Protein AF-A0A7S1WHF7-F1 (afdb_monomer_lite)

Secondary structure (DSSP, 8-state):
-HHHHHHHHHHHHHHHHHHHHHHHHHHHHHHHHHHHHHHHHHHHHHHHHHHHHHHHHHHHHHHHHHHHTTT----HHHHSS---HHHHTHHHHHHHHHHHHHSPSEEETTEEES-HHHHHHHHHHHHHHTS--BSSS-TTSPB-TTHHHHHTPPEEEPGGGHHHHHHHHHHHHHHHHTTTPPPPPP-EEEHHHHHTT--

Foldseek 3Di:
DVVVVVVVVVVVVLVVLLVVVVVVVVVLVVVLLVLLLVLLVVLVVVVLVVVLVVVVLVVLVVVVVVVVVVVDDDDPVSSVDDDPCVVPRPVVSVVQVVQQDPDPFDQDPNRTGHPSVVSSSVSSVCLLVVVDQDSDPDPPGDGPPPRSVVSQDAAEDEPVSVVSLVVVQVVVQVVCVVVVHDRDDHRHDYPVVVVVVVD

Sequence (199 aa):
MGSLLSKVEERQRVAALDSKLADVKQAKKTRDLDLSLRIASTRDRLCFVAGYYAFVAFMSCCRHLSMHRRGIHFNFDNFFLPLRVTVICLPPFVFGYQLDLALSPRTVFGLPIGGKANRISEEAERIRQGSVHHWFEKSWLPEVDDSTLAIHRPICLPPTFEAAYARERARTEEARAARGLPSEKPWAFFEEACTAKVE

Radius of gyration: 26.97 Å; chains: 1; bounding box: 65×34×84 Å

Structure (mmCIF, N/CA/C/O backbone):
data_AF-A0A7S1WHF7-F1
#
_entry.id   AF-A0A7S1WHF7-F1
#
loop_
_atom_site.group_PDB
_atom_site.id
_atom_site.type_symbol
_atom_site.label_atom_id
_atom_site.label_alt_id
_atom_site.label_comp_id
_atom_site.label_asym_id
_atom_site.label_entity_id
_atom_site.label_seq_id
_atom_site.pdbx_PDB_ins_code
_atom_site.Cartn_x
_atom_site.Cartn_y
_atom_site.Cartn_z
_atom_site.occupancy
_atom_site.B_iso_or_equiv
_atom_site.auth_seq_id
_atom_site.auth_comp_id
_atom_site.auth_asym_id
_atom_site.auth_atom_id
_atom_site.pdbx_PDB_model_num
ATOM 1 N N . MET A 1 1 ? -36.750 -8.510 43.955 1.00 53.16 1 MET A N 1
ATOM 2 C CA . MET A 1 1 ? -36.081 -9.304 42.896 1.00 53.16 1 MET A CA 1
ATOM 3 C C . MET A 1 1 ? -36.056 -8.614 41.522 1.00 53.16 1 MET A C 1
ATOM 5 O O . MET A 1 1 ? -35.064 -8.779 40.829 1.00 53.16 1 MET A O 1
ATOM 9 N N . GLY A 1 2 ? -37.038 -7.779 41.140 1.00 61.00 2 GLY A N 1
ATOM 10 C CA . GLY A 1 2 ? -37.045 -7.094 39.826 1.00 61.00 2 GLY A CA 1
ATOM 11 C C . GLY A 1 2 ? -35.890 -6.110 39.546 1.00 61.00 2 GLY A C 1
ATOM 12 O O . GLY A 1 2 ? -35.451 -6.004 38.411 1.00 61.00 2 GLY A O 1
ATOM 13 N N . SER A 1 3 ? -35.327 -5.458 40.574 1.00 70.50 3 SER A N 1
ATOM 14 C CA . SER A 1 3 ? -34.205 -4.501 40.427 1.00 70.50 3 SER A CA 1
ATOM 15 C C . SER A 1 3 ? -32.858 -5.148 40.051 1.00 70.50 3 SER A C 1
ATOM 17 O O . SER A 1 3 ? -31.984 -4.491 39.491 1.00 70.50 3 SER A O 1
ATOM 19 N N . LEU A 1 4 ? -32.665 -6.434 40.365 1.00 72.44 4 LEU A N 1
ATOM 20 C CA . LEU A 1 4 ? -31.445 -7.161 39.995 1.00 72.44 4 LEU A CA 1
ATOM 21 C C . LEU A 1 4 ? -31.523 -7.683 38.558 1.00 72.44 4 LEU A C 1
ATOM 23 O O . LEU A 1 4 ? -30.526 -7.625 37.848 1.00 72.44 4 LEU A O 1
ATOM 27 N N . LEU A 1 5 ? -32.705 -8.124 38.117 1.00 74.12 5 LEU A N 1
ATOM 28 C CA . LEU A 1 5 ? -32.930 -8.577 36.743 1.00 74.12 5 LEU A CA 1
ATOM 29 C C . LEU A 1 5 ? -32.796 -7.425 35.743 1.00 74.12 5 LEU A C 1
ATOM 31 O O . LEU A 1 5 ? -32.079 -7.575 34.759 1.00 74.12 5 LEU A O 1
ATOM 35 N N . SER A 1 6 ? -33.352 -6.246 36.046 1.00 77.25 6 SER A N 1
ATOM 36 C CA . SER A 1 6 ? -33.198 -5.070 35.179 1.00 77.25 6 SER A CA 1
ATOM 37 C C . SER A 1 6 ? -31.736 -4.632 35.032 1.00 77.25 6 SER A C 1
ATOM 39 O O . SER A 1 6 ? -31.293 -4.324 33.930 1.00 77.25 6 SER A O 1
ATOM 41 N N . LYS A 1 7 ? -30.944 -4.689 36.113 1.00 81.44 7 LYS A N 1
ATOM 42 C CA . LYS A 1 7 ? -29.498 -4.405 36.071 1.00 81.44 7 LYS A CA 1
ATOM 43 C C . LYS A 1 7 ? -28.713 -5.434 35.258 1.00 81.44 7 LYS A C 1
ATOM 45 O O . LYS A 1 7 ? -27.713 -5.082 34.635 1.00 81.44 7 LYS A O 1
ATOM 50 N N . VAL A 1 8 ? -29.116 -6.704 35.288 1.00 83.44 8 VAL A N 1
ATOM 51 C CA . VAL A 1 8 ? -28.471 -7.763 34.496 1.00 83.44 8 VAL A CA 1
ATOM 52 C C . VAL A 1 8 ? -28.816 -7.607 33.016 1.00 83.44 8 VAL A C 1
ATOM 54 O O . VAL A 1 8 ? -27.909 -7.648 32.188 1.00 83.44 8 VAL A O 1
ATOM 57 N N . GLU A 1 9 ? -30.079 -7.349 32.684 1.00 83.00 9 GLU A N 1
ATOM 58 C CA . GLU A 1 9 ? -30.519 -7.091 31.309 1.00 83.00 9 GLU A CA 1
ATOM 59 C C . GLU A 1 9 ? -29.849 -5.848 30.714 1.00 83.00 9 GLU A C 1
ATOM 61 O O . GLU A 1 9 ? -29.385 -5.872 29.575 1.00 83.00 9 GLU A O 1
ATOM 66 N N . GLU A 1 10 ? -29.730 -4.769 31.489 1.00 82.25 10 GLU A N 1
ATOM 67 C CA . GLU A 1 10 ? -29.053 -3.548 31.054 1.00 82.25 10 GLU A CA 1
ATOM 68 C C . GLU A 1 10 ? -27.559 -3.795 30.797 1.00 82.25 10 GLU A C 1
ATOM 70 O O . GLU A 1 10 ? -27.038 -3.407 29.751 1.00 82.25 10 GLU A O 1
ATOM 75 N N . ARG A 1 11 ? -26.878 -4.540 31.680 1.00 83.00 11 ARG A N 1
ATOM 76 C CA . ARG A 1 11 ? -25.482 -4.958 31.464 1.00 83.00 11 ARG A CA 1
ATOM 77 C C . ARG A 1 11 ? -25.317 -5.820 30.216 1.00 83.00 11 ARG A C 1
ATOM 79 O O . ARG A 1 11 ? -24.348 -5.634 29.485 1.00 83.00 11 ARG A O 1
ATOM 86 N N . GLN A 1 12 ? -26.246 -6.738 29.957 1.00 86.69 12 GLN A N 1
ATOM 87 C CA . GLN A 1 12 ? -26.224 -7.571 28.754 1.00 86.69 12 GLN A CA 1
ATOM 88 C C . GLN A 1 12 ? -26.434 -6.740 27.485 1.00 86.69 12 GLN A C 1
ATOM 90 O O . GLN A 1 12 ? -25.716 -6.936 26.505 1.00 86.69 12 GLN A O 1
ATOM 95 N N . ARG A 1 13 ? -27.356 -5.769 27.504 1.00 83.12 13 ARG A N 1
ATOM 96 C CA . ARG A 1 13 ? -27.570 -4.842 26.380 1.00 83.12 13 ARG A CA 1
ATOM 97 C C . ARG A 1 13 ? -26.336 -3.988 26.109 1.00 83.12 13 ARG A C 1
ATOM 99 O O . ARG A 1 13 ? -25.929 -3.868 24.956 1.00 83.12 13 ARG A O 1
ATOM 106 N N . VAL A 1 14 ? -25.713 -3.442 27.153 1.00 85.25 14 VAL A N 1
ATOM 107 C CA . VAL A 1 14 ? -24.474 -2.660 27.030 1.00 85.25 14 VAL A CA 1
ATOM 108 C C . VAL A 1 14 ? -23.340 -3.515 26.461 1.00 85.25 14 VAL A C 1
ATOM 110 O O . VAL A 1 14 ? -22.690 -3.096 25.508 1.00 85.25 14 VAL A O 1
ATOM 113 N N . ALA A 1 15 ? -23.148 -4.734 26.972 1.00 84.38 15 ALA A N 1
ATOM 114 C CA . ALA A 1 15 ? -22.125 -5.647 26.467 1.00 84.38 15 ALA A CA 1
ATOM 115 C C . ALA A 1 15 ? -22.362 -6.040 24.997 1.00 84.38 15 ALA A C 1
ATOM 117 O O . ALA A 1 15 ? -21.417 -6.101 24.212 1.00 84.38 15 ALA A O 1
ATOM 118 N N . ALA A 1 16 ? -23.619 -6.258 24.599 1.00 87.56 16 ALA A N 1
ATOM 119 C CA . ALA A 1 16 ? -23.971 -6.555 23.214 1.00 87.56 16 ALA A CA 1
ATOM 120 C C . ALA A 1 16 ? -23.694 -5.368 22.273 1.00 87.56 16 ALA A C 1
ATOM 122 O O . ALA A 1 16 ? -23.229 -5.573 21.151 1.00 87.56 16 ALA A O 1
ATOM 123 N N . LEU A 1 17 ? -23.950 -4.132 22.717 1.00 85.94 17 LEU A N 1
ATOM 124 C CA . LEU A 1 17 ? -23.631 -2.923 21.950 1.00 85.94 17 LEU A CA 1
ATOM 125 C C . LEU A 1 17 ? -22.121 -2.713 21.815 1.00 85.94 17 LEU A C 1
ATOM 127 O O . LEU A 1 17 ? -21.653 -2.430 20.714 1.00 85.94 17 LEU A O 1
ATOM 131 N N . ASP A 1 18 ? -21.361 -2.907 22.895 1.00 85.31 18 ASP A N 1
ATOM 132 C CA . ASP A 1 18 ? -19.899 -2.803 22.874 1.00 85.31 18 ASP A CA 1
ATOM 133 C C . ASP A 1 18 ? -19.281 -3.872 21.942 1.00 85.31 18 ASP A C 1
ATOM 135 O O . ASP A 1 18 ? -18.377 -3.563 21.166 1.00 85.31 18 ASP A O 1
ATOM 139 N N . SER A 1 19 ? -19.815 -5.103 21.942 1.00 87.88 19 SER A N 1
ATOM 140 C CA . SER A 1 19 ? -19.398 -6.169 21.014 1.00 87.88 19 SER A CA 1
ATOM 141 C C . SER A 1 19 ? -19.670 -5.796 19.556 1.00 87.88 19 SER A C 1
ATOM 143 O O . SER A 1 19 ? -18.774 -5.876 18.722 1.00 87.88 19 SER A O 1
ATOM 145 N N . LYS A 1 20 ? -20.886 -5.330 19.242 1.00 88.19 20 LYS A N 1
ATOM 146 C CA . LYS A 1 20 ? -21.235 -4.908 17.877 1.00 88.19 20 LYS A CA 1
ATOM 147 C C . LYS A 1 20 ? -20.388 -3.728 17.406 1.00 88.19 20 LYS A C 1
ATOM 149 O O . LYS A 1 20 ? -20.006 -3.672 16.241 1.00 88.19 20 LYS A O 1
ATOM 154 N N . LEU A 1 21 ? -20.081 -2.783 18.295 1.00 87.31 21 LEU A N 1
ATOM 155 C CA . LEU A 1 21 ? -19.204 -1.662 17.969 1.00 87.31 21 LEU A CA 1
ATOM 156 C C . LEU A 1 21 ? -17.784 -2.146 17.639 1.00 87.31 21 LEU A C 1
ATOM 158 O O . LEU A 1 21 ? -17.182 -1.656 16.681 1.00 87.31 21 LEU A O 1
ATOM 162 N N . ALA A 1 22 ? -17.265 -3.119 18.394 1.00 87.06 22 ALA A N 1
ATOM 163 C CA . ALA A 1 22 ? -15.969 -3.732 18.119 1.00 87.06 22 ALA A CA 1
ATOM 164 C C . ALA A 1 22 ? -15.950 -4.423 16.745 1.00 87.06 22 ALA A C 1
ATOM 166 O O . ALA A 1 22 ? -15.007 -4.209 15.979 1.00 87.06 22 ALA A O 1
ATOM 167 N N . ASP A 1 23 ? -17.016 -5.149 16.390 1.00 90.25 23 ASP A N 1
ATOM 168 C CA . ASP A 1 23 ? -17.160 -5.786 15.074 1.00 90.25 23 ASP A CA 1
ATOM 169 C C . ASP A 1 23 ? -17.150 -4.750 13.940 1.00 90.25 23 ASP A C 1
ATOM 171 O O . ASP A 1 23 ? -16.435 -4.910 12.949 1.00 90.25 23 ASP A O 1
ATOM 175 N N . VAL A 1 24 ? -17.880 -3.638 14.098 1.00 88.06 24 VAL A N 1
ATOM 176 C CA . VAL A 1 24 ? -17.907 -2.549 13.105 1.00 88.06 24 VAL A CA 1
ATOM 177 C C . VAL A 1 24 ? -16.537 -1.880 12.977 1.00 88.06 24 VAL A C 1
ATOM 179 O O . VAL A 1 24 ? -16.073 -1.627 11.861 1.00 88.06 24 VAL A O 1
ATOM 182 N N . LYS A 1 25 ? -15.847 -1.629 14.096 1.00 87.12 25 LYS A N 1
ATOM 183 C CA . LYS A 1 25 ? -14.486 -1.070 14.096 1.00 87.12 25 LYS A CA 1
ATOM 184 C C . LYS A 1 25 ? -13.502 -2.012 13.399 1.00 87.12 25 LYS A C 1
ATOM 186 O O . LYS A 1 25 ? -12.664 -1.563 12.613 1.00 87.12 25 LYS A O 1
ATOM 191 N N . GLN A 1 26 ? -13.611 -3.316 13.644 1.00 88.62 26 GLN A N 1
ATOM 192 C CA . GLN A 1 26 ? -12.777 -4.326 12.999 1.00 88.62 26 GLN A CA 1
ATOM 193 C C . GLN A 1 26 ? -13.058 -4.418 11.496 1.00 88.62 26 GLN A C 1
ATOM 195 O O . GLN A 1 26 ? -12.110 -4.399 10.711 1.00 88.62 26 GLN A O 1
ATOM 200 N N . ALA A 1 27 ? -14.329 -4.436 11.089 1.00 88.19 27 ALA A N 1
ATOM 201 C CA . ALA A 1 27 ? -14.736 -4.443 9.685 1.00 88.19 27 ALA A CA 1
ATOM 202 C C . ALA A 1 27 ? -14.261 -3.188 8.933 1.00 88.19 27 ALA A C 1
ATOM 204 O O . ALA A 1 27 ? -13.818 -3.268 7.786 1.00 88.19 27 ALA A O 1
ATOM 205 N N . LYS A 1 28 ? -14.282 -2.020 9.588 1.00 86.00 28 LYS A N 1
ATOM 206 C CA . LYS A 1 28 ? -13.679 -0.801 9.039 1.00 86.00 28 LYS A CA 1
ATOM 207 C C . LYS A 1 28 ? -12.179 -0.981 8.822 1.00 86.00 28 LYS A C 1
ATOM 209 O O . LYS A 1 28 ? -11.676 -0.723 7.733 1.00 86.00 28 LYS A O 1
ATOM 214 N N . LYS A 1 29 ? -11.465 -1.447 9.848 1.00 86.44 29 LYS A N 1
ATOM 215 C CA . LYS A 1 29 ? -10.008 -1.608 9.806 1.00 86.44 29 LYS A CA 1
ATOM 216 C C . LYS A 1 29 ? -9.563 -2.577 8.707 1.00 86.44 29 LYS A C 1
ATOM 218 O O . LYS A 1 29 ? -8.539 -2.328 8.073 1.00 86.44 29 LYS A O 1
ATOM 223 N N . THR A 1 30 ? -10.304 -3.662 8.479 1.00 88.50 30 THR A N 1
ATOM 224 C CA . THR A 1 30 ? -10.013 -4.615 7.398 1.00 88.50 30 THR A CA 1
ATOM 225 C C . THR A 1 30 ? -10.293 -4.015 6.025 1.00 88.50 30 THR A C 1
ATOM 227 O O . THR A 1 30 ? -9.445 -4.130 5.144 1.00 88.50 30 THR A O 1
ATOM 230 N N . ARG A 1 31 ? -11.422 -3.317 5.851 1.00 85.81 31 ARG A N 1
ATOM 231 C CA . ARG A 1 31 ? -11.753 -2.609 4.606 1.00 85.81 31 ARG A CA 1
ATOM 232 C C . ARG A 1 31 ? -10.696 -1.565 4.246 1.00 85.81 31 ARG A C 1
ATOM 234 O O . ARG A 1 31 ? -10.230 -1.532 3.112 1.00 85.81 31 ARG A O 1
ATOM 241 N N . ASP A 1 32 ? -10.313 -0.728 5.205 1.00 84.25 32 ASP A N 1
ATOM 242 C CA . ASP A 1 32 ? -9.353 0.355 4.982 1.00 84.25 32 ASP A CA 1
ATOM 243 C C . ASP A 1 32 ? -7.956 -0.204 4.639 1.00 84.25 32 ASP A C 1
ATOM 245 O O . ASP A 1 32 ? -7.240 0.378 3.825 1.00 84.25 32 ASP A O 1
ATOM 249 N N . LEU A 1 33 ? -7.590 -1.366 5.200 1.00 85.81 33 LEU A N 1
ATOM 250 C CA . LEU A 1 33 ? -6.353 -2.084 4.872 1.00 85.81 33 LEU A CA 1
ATOM 251 C C . LEU A 1 33 ? -6.389 -2.735 3.480 1.00 85.81 33 LEU A C 1
ATOM 253 O O . LEU A 1 33 ? -5.400 -2.674 2.756 1.00 85.81 33 LEU A O 1
ATOM 257 N N . ASP A 1 34 ? -7.509 -3.339 3.078 1.00 86.81 34 ASP A N 1
ATOM 258 C CA . ASP A 1 34 ? -7.654 -3.887 1.721 1.00 86.81 34 ASP A CA 1
ATOM 259 C C . ASP A 1 34 ? -7.570 -2.770 0.669 1.00 86.81 34 ASP A C 1
ATOM 261 O O . ASP A 1 34 ? -6.845 -2.880 -0.321 1.00 86.81 34 ASP A O 1
ATOM 265 N N . LEU A 1 35 ? -8.238 -1.639 0.916 1.00 83.06 35 LEU A N 1
ATOM 266 C CA . LEU A 1 35 ? -8.148 -0.469 0.046 1.00 83.06 35 LEU A CA 1
ATOM 267 C C . LEU A 1 35 ? -6.716 0.073 -0.040 1.00 83.06 35 LEU A C 1
ATOM 269 O O . LEU A 1 35 ? -6.239 0.339 -1.145 1.00 83.06 35 LEU A O 1
ATOM 273 N N . SER A 1 36 ? -6.003 0.198 1.084 1.00 83.69 36 SER A N 1
ATOM 274 C CA . SER A 1 36 ? -4.626 0.697 1.059 1.00 83.69 36 SER A CA 1
ATOM 275 C C . SER A 1 36 ? -3.672 -0.251 0.324 1.00 83.69 36 SER A C 1
ATOM 277 O O . SER A 1 36 ? -2.834 0.214 -0.450 1.00 83.69 36 SER A O 1
ATOM 279 N N . LEU A 1 37 ? -3.846 -1.571 0.460 1.00 87.19 37 LEU A N 1
ATOM 280 C CA . LEU A 1 37 ? -3.097 -2.574 -0.308 1.00 87.19 37 LEU A CA 1
ATOM 281 C C . LEU A 1 37 ? -3.381 -2.494 -1.813 1.00 87.19 37 LEU A C 1
ATOM 283 O O . LEU A 1 37 ? -2.460 -2.593 -2.632 1.00 87.19 37 LEU A O 1
ATOM 287 N N . ARG A 1 38 ? -4.640 -2.287 -2.209 1.00 84.62 38 ARG A N 1
ATOM 288 C CA . ARG A 1 38 ? -5.004 -2.103 -3.623 1.00 84.62 38 ARG A CA 1
ATOM 289 C C . ARG A 1 38 ? -4.349 -0.857 -4.212 1.00 84.62 38 ARG A C 1
ATOM 291 O O . ARG A 1 38 ? -3.807 -0.928 -5.314 1.00 84.62 38 ARG A O 1
ATOM 298 N N . ILE A 1 39 ? -4.330 0.257 -3.481 1.00 82.62 39 ILE A N 1
ATOM 299 C CA . ILE A 1 39 ? -3.651 1.480 -3.934 1.00 82.62 39 ILE A CA 1
ATOM 300 C C . ILE A 1 39 ? -2.138 1.252 -4.025 1.00 82.62 39 ILE A C 1
ATOM 302 O O . ILE A 1 39 ? -1.550 1.525 -5.071 1.00 82.62 39 ILE A O 1
ATOM 306 N N . ALA A 1 40 ? -1.514 0.698 -2.981 1.00 83.88 40 ALA A N 1
ATOM 307 C CA . ALA A 1 40 ? -0.075 0.436 -2.949 1.00 83.88 40 ALA A CA 1
ATOM 308 C C . ALA A 1 40 ? 0.373 -0.489 -4.095 1.00 83.88 40 ALA A C 1
ATOM 310 O O . ALA A 1 40 ? 1.326 -0.190 -4.814 1.00 83.88 40 ALA A O 1
ATOM 311 N N . SER A 1 41 ? -0.356 -1.582 -4.328 1.00 84.75 41 SER A N 1
ATOM 312 C CA . SER A 1 41 ? -0.072 -2.499 -5.439 1.00 84.75 41 SER A CA 1
ATOM 313 C C . SER A 1 41 ? -0.290 -1.854 -6.811 1.00 84.75 41 SER A C 1
ATOM 315 O O . SER A 1 41 ? 0.454 -2.137 -7.749 1.00 84.75 41 SER A O 1
ATOM 317 N N . THR A 1 42 ? -1.268 -0.954 -6.943 1.00 84.06 42 THR A N 1
ATOM 318 C CA . THR A 1 42 ? -1.496 -0.208 -8.189 1.00 84.06 42 THR A CA 1
ATOM 319 C C . THR A 1 42 ? -0.357 0.773 -8.462 1.00 84.06 42 THR A C 1
ATOM 321 O O . THR A 1 42 ? 0.121 0.836 -9.593 1.00 84.06 42 THR A O 1
ATOM 324 N N . ARG A 1 43 ? 0.140 1.482 -7.439 1.00 80.81 43 ARG A N 1
ATOM 325 C CA . ARG A 1 43 ? 1.318 2.363 -7.551 1.00 80.81 43 ARG A CA 1
ATOM 326 C C . ARG A 1 43 ? 2.554 1.602 -8.006 1.00 80.81 43 ARG A C 1
ATOM 328 O O . ARG A 1 43 ? 3.213 2.021 -8.953 1.00 80.81 43 ARG A O 1
ATOM 335 N N . ASP A 1 44 ? 2.830 0.461 -7.381 1.00 84.00 44 ASP A N 1
ATOM 336 C CA . ASP A 1 44 ? 3.957 -0.394 -7.758 1.00 84.00 44 ASP A CA 1
ATOM 337 C C . ASP A 1 44 ? 3.854 -0.857 -9.224 1.00 84.00 44 ASP A C 1
ATOM 339 O O . ASP A 1 44 ? 4.822 -0.754 -9.980 1.00 84.00 44 ASP A O 1
ATOM 343 N N . ARG A 1 45 ? 2.660 -1.272 -9.671 1.00 82.75 45 ARG A N 1
ATOM 344 C CA . ARG A 1 45 ? 2.417 -1.641 -11.076 1.00 82.75 45 ARG A CA 1
ATOM 345 C C . ARG A 1 45 ? 2.624 -0.469 -12.031 1.00 82.75 45 ARG A C 1
ATOM 347 O O . ARG A 1 45 ? 3.243 -0.659 -13.075 1.00 82.75 45 ARG A O 1
ATOM 354 N N . LEU A 1 46 ? 2.137 0.725 -11.690 1.00 83.75 46 LEU A N 1
ATOM 355 C CA . LEU A 1 46 ? 2.339 1.927 -12.503 1.00 83.75 46 LEU A CA 1
ATOM 356 C C . LEU A 1 46 ? 3.826 2.276 -12.621 1.00 83.75 46 LEU A C 1
ATOM 358 O O . LEU A 1 46 ? 4.298 2.500 -13.733 1.00 83.75 46 LEU A O 1
ATOM 362 N N . CYS A 1 47 ? 4.578 2.240 -11.516 1.00 82.06 47 CYS A N 1
ATOM 363 C CA . CYS A 1 47 ? 6.033 2.412 -11.525 1.00 82.06 47 CYS A CA 1
ATOM 364 C C . CYS A 1 47 ? 6.726 1.377 -12.413 1.00 82.06 47 CYS A C 1
ATOM 366 O O . CYS A 1 47 ? 7.608 1.724 -13.196 1.00 82.06 47 CYS A O 1
ATOM 368 N N . PHE A 1 48 ? 6.320 0.111 -12.318 1.00 83.44 48 PHE A N 1
ATOM 369 C CA . PHE A 1 48 ? 6.899 -0.964 -13.115 1.00 83.44 48 PHE A 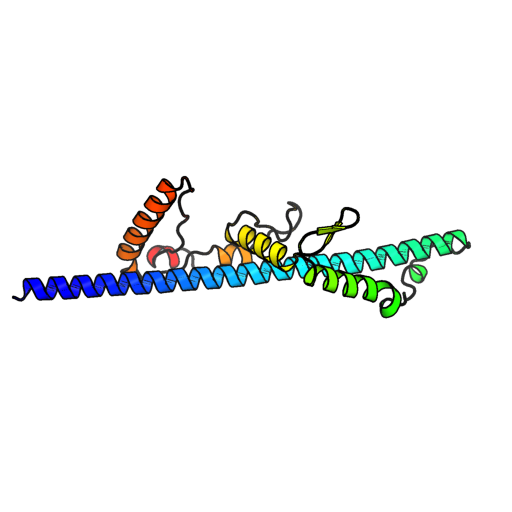CA 1
ATOM 370 C C . PHE A 1 48 ? 6.647 -0.768 -14.617 1.00 83.44 48 PHE A C 1
ATOM 372 O O . PHE A 1 48 ? 7.573 -0.869 -15.422 1.00 83.44 48 PHE A O 1
ATOM 379 N N . VAL A 1 49 ? 5.413 -0.425 -14.997 1.00 84.94 49 VAL A N 1
ATOM 380 C CA . VAL A 1 49 ? 5.037 -0.142 -16.391 1.00 84.94 49 VAL A CA 1
ATOM 381 C C . VAL A 1 49 ? 5.746 1.110 -16.913 1.00 84.94 49 VAL A C 1
ATOM 383 O O . VAL A 1 49 ? 6.271 1.097 -18.025 1.00 84.94 49 VAL A O 1
ATOM 386 N N . ALA A 1 50 ? 5.821 2.175 -16.113 1.00 84.62 50 ALA A N 1
ATOM 387 C CA . ALA A 1 50 ? 6.563 3.382 -16.467 1.00 84.62 50 ALA A CA 1
ATOM 388 C C . ALA A 1 50 ? 8.056 3.083 -16.670 1.00 84.62 50 ALA A C 1
ATOM 390 O O . ALA A 1 50 ? 8.638 3.509 -17.667 1.00 84.62 50 ALA A O 1
ATOM 391 N N . GLY A 1 51 ? 8.658 2.286 -15.780 1.00 84.31 51 GLY A N 1
ATOM 392 C CA . GLY A 1 51 ? 10.036 1.816 -15.909 1.00 84.31 51 GLY A CA 1
ATOM 393 C C . GLY A 1 51 ? 10.263 1.019 -17.195 1.00 84.31 51 GLY A C 1
ATOM 394 O O . GLY A 1 51 ? 11.262 1.232 -17.881 1.00 84.31 51 GLY A O 1
ATOM 395 N N . TYR A 1 52 ? 9.312 0.162 -17.572 1.00 84.56 52 TYR A N 1
ATOM 396 C CA . TYR A 1 52 ? 9.361 -0.588 -18.827 1.00 84.56 52 TYR A CA 1
ATOM 397 C C . TYR A 1 52 ? 9.370 0.328 -20.052 1.00 84.56 52 TYR A C 1
ATOM 399 O O . TYR A 1 52 ? 10.248 0.204 -20.907 1.00 84.56 52 TYR A O 1
ATOM 407 N N . TYR A 1 53 ? 8.448 1.289 -20.133 1.00 84.31 53 TYR A N 1
ATOM 408 C CA . TYR A 1 53 ? 8.417 2.228 -21.256 1.00 84.31 53 TYR A CA 1
ATOM 409 C C . TYR A 1 53 ? 9.642 3.149 -21.289 1.00 84.31 53 TYR A C 1
ATOM 411 O O . TYR A 1 53 ? 10.168 3.417 -22.371 1.00 84.31 53 TYR A O 1
ATOM 419 N N . ALA A 1 54 ? 10.151 3.570 -20.128 1.00 85.56 54 ALA A N 1
ATOM 420 C CA . ALA A 1 54 ? 11.402 4.317 -20.036 1.00 85.56 54 ALA A CA 1
ATOM 421 C C . ALA A 1 54 ? 12.592 3.499 -20.566 1.00 85.56 54 ALA A C 1
ATOM 423 O O . ALA A 1 54 ? 13.428 4.027 -21.298 1.00 85.56 54 ALA A O 1
ATOM 424 N N . PHE A 1 55 ? 12.643 2.197 -20.270 1.00 85.31 55 PHE A N 1
ATOM 425 C CA . PHE A 1 55 ? 13.671 1.304 -20.803 1.00 85.31 55 PHE A CA 1
ATOM 426 C C . PHE A 1 55 ? 13.551 1.101 -22.317 1.00 85.31 55 PHE A C 1
ATOM 428 O O . PHE A 1 55 ? 14.556 1.143 -23.025 1.00 85.31 55 PHE A O 1
ATOM 435 N N . VAL A 1 56 ? 12.334 0.932 -22.842 1.00 84.06 56 VAL A N 1
ATOM 436 C CA . VAL A 1 56 ? 12.102 0.860 -24.294 1.00 84.06 56 VAL A CA 1
ATOM 437 C C . VAL A 1 56 ? 12.591 2.141 -24.977 1.00 84.06 56 VAL A C 1
ATOM 439 O O . VAL A 1 56 ? 13.325 2.064 -25.962 1.00 84.06 56 VAL A O 1
ATOM 442 N N . ALA A 1 57 ? 12.256 3.313 -24.427 1.00 83.44 57 ALA A N 1
ATOM 443 C CA . ALA A 1 57 ? 12.730 4.599 -24.935 1.00 83.44 57 ALA A CA 1
ATOM 444 C C . ALA A 1 57 ? 14.264 4.708 -24.883 1.00 83.44 57 ALA A C 1
ATOM 446 O O . ALA A 1 57 ? 14.890 5.126 -25.858 1.00 83.44 57 ALA A O 1
ATOM 447 N N . PHE A 1 58 ? 14.885 4.261 -23.788 1.00 85.94 58 PHE A N 1
ATOM 448 C CA . PHE A 1 58 ? 16.339 4.208 -23.649 1.00 85.94 58 PHE A CA 1
ATOM 449 C C . PHE A 1 58 ? 16.991 3.328 -24.726 1.00 85.94 58 PHE A C 1
ATOM 451 O O . PHE A 1 58 ? 17.928 3.764 -25.394 1.00 85.94 58 PHE A O 1
ATOM 458 N N . MET A 1 59 ? 16.461 2.126 -24.968 1.00 84.56 59 MET A N 1
ATOM 459 C CA . MET A 1 59 ? 16.967 1.228 -26.011 1.00 84.56 59 MET A CA 1
ATOM 460 C C . MET A 1 59 ? 16.804 1.819 -27.417 1.00 84.56 59 MET A C 1
ATOM 462 O O . MET A 1 59 ? 17.713 1.690 -28.244 1.00 84.56 59 MET A O 1
ATOM 466 N N . SER A 1 60 ? 15.695 2.518 -27.684 1.00 83.12 60 SER A N 1
ATOM 467 C CA . SER A 1 60 ? 15.507 3.285 -28.923 1.00 83.12 60 SER A CA 1
ATOM 468 C C . SER A 1 60 ? 16.580 4.364 -29.087 1.00 83.12 60 SER A C 1
ATOM 470 O O . SER A 1 60 ? 17.179 4.462 -30.162 1.00 83.12 60 SER A O 1
ATOM 472 N N . CYS A 1 61 ? 16.894 5.114 -28.025 1.00 83.44 61 CYS A N 1
ATOM 473 C CA . CYS A 1 61 ? 17.964 6.114 -28.022 1.00 83.44 61 CYS A CA 1
ATOM 474 C C . CYS A 1 61 ? 19.349 5.491 -28.257 1.00 83.44 61 CYS A C 1
ATOM 476 O O . CYS A 1 61 ? 20.095 5.970 -29.110 1.00 83.44 61 CYS A O 1
ATOM 478 N N . CYS A 1 62 ? 19.698 4.395 -27.572 1.00 84.38 62 CYS A N 1
ATOM 479 C CA . CYS A 1 62 ? 20.974 3.696 -27.768 1.00 84.38 62 CYS A CA 1
ATOM 480 C C . CYS A 1 62 ? 21.146 3.196 -29.205 1.00 84.38 62 CYS A C 1
ATOM 482 O O . CYS A 1 62 ? 22.210 3.354 -29.811 1.00 84.38 62 CYS A O 1
ATOM 484 N N . ARG A 1 63 ? 20.085 2.615 -29.775 1.00 79.88 63 ARG A N 1
ATOM 485 C CA . ARG A 1 63 ? 20.073 2.191 -31.174 1.00 79.88 63 ARG A CA 1
ATOM 486 C C . ARG A 1 63 ? 20.270 3.386 -32.099 1.00 79.88 63 ARG A C 1
ATOM 488 O O . ARG A 1 63 ? 21.069 3.300 -33.029 1.00 79.88 63 ARG A O 1
ATOM 495 N N . HIS A 1 64 ? 19.582 4.492 -31.836 1.00 78.00 64 HIS A N 1
ATOM 496 C CA . HIS A 1 64 ? 19.719 5.689 -32.649 1.00 78.00 64 HIS A CA 1
ATOM 497 C C . HIS A 1 64 ? 21.147 6.257 -32.607 1.00 78.00 64 HIS A C 1
ATOM 499 O O . HIS A 1 64 ? 21.729 6.508 -33.658 1.00 78.00 64 HIS A O 1
ATOM 505 N N . LEU A 1 65 ? 21.765 6.343 -31.427 1.00 81.88 65 LEU A N 1
ATOM 506 C CA . LEU A 1 65 ? 23.171 6.734 -31.281 1.00 81.88 65 LEU A CA 1
ATOM 507 C C . LEU A 1 65 ? 24.113 5.821 -32.086 1.00 81.88 65 LEU A C 1
ATOM 509 O O . LEU A 1 65 ? 25.071 6.294 -32.698 1.00 81.88 65 LEU A O 1
ATOM 513 N N . SER A 1 66 ? 23.833 4.515 -32.129 1.00 82.81 66 SER A N 1
ATOM 514 C CA . SER A 1 66 ? 24.587 3.559 -32.949 1.00 82.81 66 SER A CA 1
ATOM 515 C C . SER A 1 66 ? 24.403 3.799 -34.455 1.00 82.81 66 SER A C 1
ATOM 517 O O . SER A 1 66 ? 25.377 3.751 -35.203 1.00 82.81 66 SER A O 1
ATOM 519 N N . MET A 1 67 ? 23.179 4.101 -34.904 1.00 80.50 67 MET A N 1
ATOM 520 C CA . MET A 1 67 ? 22.880 4.422 -36.307 1.00 80.50 67 MET A CA 1
ATOM 521 C C . MET A 1 67 ? 23.493 5.757 -36.744 1.00 80.50 67 MET A C 1
ATOM 523 O O . MET A 1 67 ? 24.059 5.838 -37.832 1.00 80.50 67 MET A O 1
ATOM 527 N N . HIS A 1 68 ? 23.462 6.771 -35.877 1.00 79.56 68 HIS A N 1
ATOM 528 C CA . HIS A 1 68 ? 24.103 8.060 -36.122 1.00 79.56 68 HIS A CA 1
ATOM 529 C C . HIS A 1 68 ? 25.617 7.902 -36.309 1.00 79.56 68 HIS A C 1
ATOM 531 O O . HIS A 1 68 ? 26.195 8.455 -37.241 1.00 79.56 68 HIS A O 1
ATOM 537 N N . ARG A 1 69 ? 26.271 7.063 -35.489 1.00 81.81 69 ARG A N 1
ATOM 538 C CA . ARG A 1 69 ? 27.692 6.703 -35.675 1.00 81.81 69 ARG A CA 1
ATOM 539 C C . ARG A 1 69 ? 27.979 6.007 -37.012 1.00 81.81 69 ARG A C 1
ATOM 541 O O . ARG A 1 69 ? 29.125 5.991 -37.441 1.00 81.81 69 ARG A O 1
ATOM 548 N N . ARG A 1 70 ? 26.963 5.431 -37.659 1.00 81.88 70 ARG A N 1
ATOM 549 C CA . ARG A 1 70 ? 27.045 4.771 -38.972 1.00 81.88 70 ARG A CA 1
ATOM 550 C C . ARG A 1 70 ? 26.591 5.676 -40.127 1.00 81.88 70 ARG A C 1
ATOM 552 O O . ARG A 1 70 ? 26.433 5.185 -41.238 1.00 81.88 70 ARG A O 1
ATOM 559 N N . GLY A 1 71 ? 26.382 6.971 -39.875 1.00 80.19 71 GLY A N 1
ATOM 560 C CA . GLY A 1 71 ? 26.028 7.959 -40.898 1.00 80.19 71 GLY A CA 1
ATOM 561 C C . GLY A 1 71 ? 24.536 8.042 -41.238 1.00 80.19 71 GLY A C 1
ATOM 562 O O . GLY A 1 71 ? 24.178 8.683 -42.220 1.00 80.19 71 GLY A O 1
ATOM 563 N N . ILE A 1 72 ? 23.652 7.414 -40.454 1.00 76.00 72 ILE A N 1
ATOM 564 C CA . ILE A 1 72 ? 22.199 7.500 -40.657 1.00 76.00 72 ILE A CA 1
ATOM 565 C C . ILE A 1 72 ? 21.647 8.659 -39.819 1.00 76.00 72 ILE A C 1
ATOM 567 O O . ILE A 1 72 ? 21.754 8.651 -38.591 1.00 76.00 72 ILE A O 1
ATOM 571 N N . HIS A 1 73 ? 21.030 9.641 -40.476 1.00 74.69 73 HIS A N 1
ATOM 572 C CA . HIS A 1 73 ? 20.437 10.802 -39.810 1.00 74.69 73 HIS A CA 1
ATOM 573 C C . HIS A 1 73 ? 19.201 10.444 -38.965 1.00 74.69 73 HIS A C 1
ATOM 575 O O . HIS A 1 73 ? 18.469 9.486 -39.242 1.00 74.69 73 HIS A O 1
ATOM 581 N N . PHE A 1 74 ? 18.976 11.229 -37.906 1.00 68.38 74 PHE A N 1
ATOM 582 C CA . PHE A 1 74 ? 17.795 11.114 -37.054 1.00 68.38 74 PHE A CA 1
ATOM 583 C C . PHE A 1 74 ? 16.547 11.544 -37.820 1.00 68.38 74 PHE A C 1
ATOM 585 O O . PHE A 1 74 ? 16.351 12.728 -38.066 1.00 68.38 74 PHE A O 1
ATOM 592 N N . ASN A 1 75 ? 15.694 10.575 -38.136 1.00 72.31 75 ASN A N 1
ATOM 593 C CA . ASN A 1 75 ? 14.325 10.818 -38.574 1.00 72.31 75 ASN A CA 1
ATOM 594 C C . ASN A 1 75 ? 13.372 10.217 -37.541 1.00 72.31 75 ASN A C 1
ATOM 596 O O . ASN A 1 75 ? 13.665 9.161 -36.972 1.00 72.31 75 ASN A O 1
ATOM 600 N N . PHE A 1 76 ? 12.219 10.856 -37.334 1.00 67.44 76 PHE A N 1
ATOM 601 C CA . PHE A 1 76 ? 11.155 10.328 -36.470 1.00 67.44 76 PHE A CA 1
ATOM 602 C C . PHE A 1 76 ? 10.735 8.909 -36.897 1.00 67.44 76 PHE A C 1
ATOM 604 O O . PHE A 1 76 ? 10.558 8.037 -36.047 1.00 67.44 76 PHE A O 1
ATOM 611 N N . ASP A 1 77 ? 10.732 8.642 -38.205 1.00 65.50 77 ASP A N 1
ATOM 612 C CA . ASP A 1 77 ? 10.463 7.319 -38.785 1.00 65.50 77 ASP A CA 1
ATOM 613 C C . ASP A 1 77 ? 11.486 6.253 -38.350 1.00 65.50 77 ASP A C 1
ATOM 615 O O . ASP A 1 77 ? 11.145 5.090 -38.135 1.00 65.50 77 ASP A O 1
ATOM 619 N N . ASN A 1 78 ? 12.745 6.654 -38.134 1.00 63.59 78 ASN A N 1
ATOM 620 C CA . ASN A 1 78 ? 13.819 5.767 -37.678 1.00 63.59 78 ASN A CA 1
ATOM 621 C C . ASN A 1 78 ? 13.829 5.578 -36.153 1.00 63.59 78 ASN A C 1
ATOM 623 O O . ASN A 1 78 ? 14.343 4.572 -35.652 1.00 63.59 78 ASN A O 1
ATOM 627 N N . PHE A 1 79 ? 13.265 6.523 -35.396 1.00 63.78 79 PHE A N 1
ATOM 628 C CA . PHE A 1 79 ? 13.169 6.418 -33.941 1.00 63.78 79 PHE A CA 1
ATOM 629 C C . PHE A 1 79 ? 12.202 5.300 -33.529 1.00 63.78 79 PHE A C 1
ATOM 631 O O . PHE A 1 79 ? 12.528 4.494 -32.653 1.00 63.78 79 PHE A O 1
ATOM 638 N N . PHE A 1 80 ? 11.077 5.177 -34.242 1.00 63.03 80 PHE A N 1
ATOM 639 C CA . PHE A 1 80 ? 10.033 4.178 -33.992 1.00 63.03 80 PHE A CA 1
ATOM 640 C C . PHE A 1 80 ? 10.181 2.875 -34.783 1.00 63.03 80 PHE A C 1
ATOM 642 O O . PHE A 1 80 ? 9.298 2.020 -34.701 1.00 63.03 80 PHE A O 1
ATOM 649 N N . LEU A 1 81 ? 11.298 2.668 -35.497 1.00 64.44 81 LEU A N 1
ATOM 650 C CA . LEU A 1 81 ? 11.589 1.384 -36.144 1.00 64.44 81 LEU A CA 1
ATOM 651 C C . LEU A 1 81 ? 11.337 0.243 -35.146 1.00 64.44 81 LEU A C 1
ATOM 653 O O . LEU A 1 81 ? 11.870 0.313 -34.030 1.00 64.44 81 LEU A O 1
ATOM 657 N N . PRO A 1 82 ? 10.572 -0.801 -35.506 1.00 64.62 82 PRO A N 1
ATOM 658 C CA . PRO A 1 82 ? 10.112 -1.800 -34.556 1.00 64.62 82 PRO A CA 1
ATOM 659 C C . PRO A 1 82 ? 11.310 -2.449 -33.863 1.00 64.62 82 PRO A C 1
ATOM 661 O O . PRO A 1 82 ? 12.121 -3.149 -34.472 1.00 64.62 82 PRO A O 1
ATOM 664 N N . LEU A 1 83 ? 11.462 -2.173 -32.568 1.00 68.06 83 LEU A N 1
ATOM 665 C CA . LEU A 1 83 ? 12.353 -2.948 -31.719 1.00 68.06 83 LEU A CA 1
ATOM 666 C C . LEU A 1 83 ? 11.761 -4.355 -31.611 1.00 68.06 83 LEU A C 1
ATOM 668 O O . LEU A 1 83 ? 10.544 -4.523 -31.537 1.00 68.06 83 LEU A O 1
ATOM 672 N N . ARG A 1 84 ? 12.607 -5.388 -31.545 1.00 69.69 84 ARG A N 1
ATOM 673 C CA . ARG A 1 84 ? 12.160 -6.720 -31.107 1.00 69.69 84 ARG A CA 1
ATOM 674 C C . ARG A 1 84 ? 11.919 -6.683 -29.597 1.00 69.69 84 ARG A C 1
ATOM 676 O O . ARG A 1 84 ? 12.682 -7.250 -28.818 1.00 69.69 84 ARG A O 1
ATOM 683 N N . VAL A 1 85 ? 10.881 -5.953 -29.196 1.00 69.56 85 VAL A N 1
ATOM 684 C CA . VAL A 1 85 ? 10.53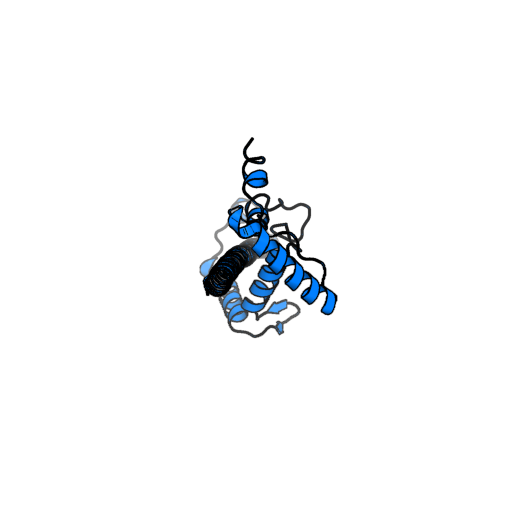4 -5.633 -27.807 1.00 69.56 85 VAL A CA 1
ATOM 685 C C . VAL A 1 85 ? 10.389 -6.909 -26.975 1.00 69.56 85 VAL A C 1
ATOM 687 O O . VAL A 1 85 ? 10.928 -6.995 -25.874 1.00 69.56 85 VAL A O 1
ATOM 690 N N . THR A 1 86 ? 9.762 -7.940 -27.541 1.00 67.44 86 THR A N 1
ATOM 691 C CA . THR A 1 86 ? 9.561 -9.252 -26.909 1.00 67.44 86 THR A CA 1
ATOM 692 C C . THR A 1 86 ? 10.854 -9.985 -26.559 1.00 67.44 86 THR A C 1
ATOM 694 O O . THR A 1 86 ? 10.873 -10.731 -25.589 1.00 67.44 86 THR A O 1
ATOM 697 N N . VAL A 1 87 ? 11.935 -9.775 -27.314 1.00 73.75 87 VAL A N 1
ATOM 698 C CA . VAL A 1 87 ? 13.209 -10.491 -27.118 1.00 73.75 87 VAL A CA 1
ATOM 699 C C . VAL A 1 87 ? 14.221 -9.639 -26.355 1.00 73.75 87 VAL A C 1
ATOM 701 O O . VAL A 1 87 ? 15.010 -10.164 -25.582 1.00 73.75 87 VAL A O 1
ATOM 704 N N . ILE A 1 88 ? 14.208 -8.322 -26.562 1.00 72.75 88 ILE A N 1
ATOM 705 C CA . ILE A 1 88 ? 15.238 -7.422 -26.027 1.00 72.75 88 ILE A CA 1
ATOM 706 C C . ILE A 1 88 ? 14.766 -6.725 -24.746 1.00 72.75 88 ILE A C 1
ATOM 708 O O . ILE A 1 88 ? 15.555 -6.526 -23.829 1.00 72.75 88 ILE A O 1
ATOM 712 N N . CYS A 1 89 ? 13.489 -6.343 -24.673 1.00 75.12 89 CYS A N 1
ATOM 713 C CA . CYS A 1 89 ? 12.971 -5.498 -23.592 1.00 75.12 89 CYS A CA 1
ATOM 714 C C . CYS A 1 89 ? 12.170 -6.287 -22.552 1.00 75.12 89 CYS A C 1
ATOM 716 O O . CYS A 1 89 ? 12.242 -5.982 -21.366 1.00 75.12 89 CYS A O 1
ATOM 718 N N . LEU A 1 90 ? 11.434 -7.318 -22.976 1.00 79.06 90 LEU A N 1
ATOM 719 C CA . LEU A 1 90 ? 10.592 -8.115 -22.083 1.00 79.06 90 LEU A CA 1
ATOM 720 C C . LEU A 1 90 ? 11.395 -8.994 -21.097 1.00 79.06 90 LEU A C 1
ATOM 722 O O . LEU A 1 90 ? 11.087 -8.953 -19.904 1.00 79.06 90 LEU A O 1
ATOM 726 N N . PRO A 1 91 ? 12.426 -9.759 -21.522 1.00 82.12 91 PRO A N 1
ATOM 727 C CA . PRO A 1 91 ? 13.118 -10.686 -20.625 1.00 82.12 91 PRO A CA 1
ATOM 728 C C . PRO A 1 91 ? 13.768 -10.044 -19.388 1.00 82.12 91 PRO A C 1
ATOM 730 O O . PRO A 1 91 ? 13.557 -10.579 -18.299 1.00 82.12 91 PRO A O 1
ATOM 733 N N . PRO A 1 92 ? 14.491 -8.904 -19.474 1.00 80.94 92 PRO A N 1
ATOM 734 C CA . PRO A 1 92 ? 15.074 -8.289 -18.281 1.00 80.94 92 PRO A CA 1
ATOM 735 C C . PRO A 1 92 ? 14.006 -7.790 -17.297 1.00 80.94 92 PRO A C 1
ATOM 737 O O . PRO A 1 92 ? 14.218 -7.861 -16.089 1.00 80.94 92 PRO A O 1
ATOM 740 N N . PHE A 1 93 ? 12.836 -7.360 -17.783 1.00 80.12 93 PHE A N 1
ATOM 741 C CA . PHE A 1 93 ? 11.732 -6.914 -16.928 1.00 80.12 93 PHE A CA 1
ATOM 742 C C . PHE A 1 93 ? 11.012 -8.068 -16.239 1.00 80.12 93 PHE A C 1
ATOM 744 O O . PHE A 1 93 ? 10.758 -7.995 -15.039 1.00 80.12 93 PHE A O 1
ATOM 751 N N . VAL A 1 94 ? 10.711 -9.147 -16.966 1.00 84.12 94 VAL A N 1
ATOM 752 C CA . VAL A 1 94 ? 10.086 -10.338 -16.372 1.00 84.12 94 VAL A CA 1
ATOM 753 C C . VAL A 1 94 ? 11.030 -10.967 -15.353 1.00 84.12 94 VAL A C 1
ATOM 755 O O . VAL A 1 94 ? 10.613 -11.267 -14.238 1.00 84.12 94 VAL A O 1
ATOM 758 N N . PHE A 1 95 ? 12.310 -11.111 -15.697 1.00 84.19 95 PHE A N 1
ATOM 759 C CA . PHE A 1 95 ? 13.303 -11.675 -14.790 1.00 84.19 95 PHE A CA 1
ATOM 760 C C . PHE A 1 95 ? 13.520 -10.791 -13.557 1.00 84.19 95 PHE A C 1
ATOM 762 O O . PHE A 1 95 ? 13.507 -11.295 -12.437 1.00 84.19 95 PHE A O 1
ATOM 769 N N . GLY A 1 96 ? 13.632 -9.472 -13.742 1.00 81.56 96 GLY A N 1
ATOM 770 C CA . GLY A 1 96 ? 13.734 -8.516 -12.640 1.00 81.56 96 GLY A CA 1
ATOM 771 C C . GLY A 1 96 ? 12.522 -8.564 -11.711 1.00 81.56 96 GLY A C 1
ATOM 772 O O . GLY A 1 96 ? 12.689 -8.611 -10.497 1.00 81.56 96 GLY A O 1
ATOM 773 N N . TYR A 1 97 ? 11.308 -8.643 -12.264 1.00 82.25 97 TYR A N 1
ATOM 774 C CA . TYR A 1 97 ? 10.078 -8.763 -11.479 1.00 82.25 97 TYR A CA 1
ATOM 775 C C . TYR A 1 97 ? 10.029 -10.062 -10.661 1.00 82.25 97 TYR A C 1
ATOM 777 O O . TYR A 1 97 ? 9.648 -10.042 -9.493 1.00 82.25 97 TYR A O 1
ATOM 785 N N . GLN A 1 98 ? 10.437 -11.188 -11.253 1.00 84.62 98 GLN A N 1
ATOM 786 C CA . GLN A 1 98 ? 10.479 -12.481 -10.563 1.00 84.62 98 GLN A CA 1
ATOM 787 C C . GLN A 1 98 ? 11.551 -12.509 -9.468 1.00 84.62 98 GLN A C 1
ATOM 789 O O . GLN A 1 98 ? 11.285 -12.984 -8.366 1.00 84.62 98 GLN A O 1
ATOM 794 N N . LEU A 1 99 ? 12.737 -11.950 -9.726 1.00 82.94 99 LEU A N 1
ATOM 795 C CA . LEU A 1 99 ? 13.781 -11.807 -8.709 1.00 82.94 99 LEU A CA 1
ATOM 796 C C . LEU A 1 99 ? 13.330 -10.921 -7.548 1.00 82.94 99 LEU A C 1
ATOM 798 O O . LEU A 1 99 ? 13.579 -11.245 -6.393 1.00 82.94 99 LEU A O 1
ATOM 802 N N . ASP A 1 100 ? 12.647 -9.821 -7.844 1.00 81.62 100 ASP A N 1
ATOM 803 C CA . ASP A 1 100 ? 12.161 -8.882 -6.837 1.00 81.62 100 ASP A CA 1
ATOM 804 C C . ASP A 1 100 ? 11.037 -9.472 -5.959 1.00 81.62 100 ASP A C 1
ATOM 806 O O . ASP A 1 100 ? 10.887 -9.104 -4.792 1.00 81.62 100 ASP A O 1
ATOM 810 N N . LEU A 1 101 ? 10.279 -10.436 -6.494 1.00 81.75 101 LEU A N 1
ATOM 811 C CA . LEU A 1 101 ? 9.330 -11.244 -5.725 1.00 81.75 101 LEU A CA 1
ATOM 812 C C . LEU A 1 101 ? 10.006 -12.351 -4.908 1.00 81.75 101 LEU A C 1
ATOM 814 O O . LEU A 1 101 ? 9.599 -12.600 -3.777 1.00 81.75 101 LEU A O 1
ATOM 818 N N . ALA A 1 102 ? 10.998 -13.033 -5.481 1.00 80.69 102 ALA A N 1
ATOM 819 C CA . ALA A 1 102 ? 11.599 -14.225 -4.886 1.00 80.69 102 ALA A CA 1
ATOM 820 C C . ALA A 1 102 ? 12.666 -13.913 -3.825 1.00 80.69 102 ALA A C 1
ATOM 822 O O . ALA A 1 102 ? 12.903 -14.720 -2.927 1.00 80.69 102 ALA A O 1
ATOM 823 N N . LEU A 1 103 ? 13.343 -12.768 -3.932 1.00 80.88 103 LEU A N 1
ATOM 824 C CA . LEU A 1 103 ? 14.447 -12.416 -3.047 1.00 80.88 103 LEU A CA 1
ATOM 825 C C . LEU A 1 103 ? 13.966 -11.674 -1.797 1.00 80.88 103 LEU A C 1
ATOM 827 O O . LEU A 1 103 ? 13.052 -10.853 -1.839 1.00 80.88 103 LEU A O 1
ATOM 831 N N . SER A 1 104 ? 14.651 -11.912 -0.678 1.00 78.19 104 SER A N 1
ATOM 832 C CA . SER A 1 104 ? 14.591 -11.037 0.497 1.00 78.19 104 SER A CA 1
ATOM 833 C C . SER A 1 104 ? 15.133 -9.640 0.151 1.00 78.19 104 SER A C 1
ATOM 835 O O . SER A 1 104 ? 15.999 -9.566 -0.726 1.00 78.19 104 SER A O 1
ATOM 837 N N . PRO A 1 105 ? 14.730 -8.567 0.861 1.00 79.88 105 PRO A N 1
ATOM 838 C CA . PRO A 1 105 ? 15.258 -7.222 0.630 1.00 79.88 105 PRO A CA 1
ATOM 839 C C . PRO A 1 105 ? 16.792 -7.219 0.625 1.00 79.88 105 PRO A C 1
ATOM 841 O O . PRO A 1 105 ? 17.426 -7.570 1.623 1.00 79.88 105 PRO A O 1
ATOM 844 N N . ARG A 1 106 ? 17.394 -6.875 -0.513 1.00 77.06 106 ARG A N 1
ATOM 845 C CA . ARG A 1 106 ? 18.845 -6.785 -0.710 1.00 77.06 106 ARG A CA 1
ATOM 846 C C . ARG A 1 106 ? 19.169 -5.629 -1.644 1.00 77.06 106 ARG A C 1
ATOM 848 O O . ARG A 1 106 ? 18.365 -5.245 -2.483 1.00 77.06 106 ARG A O 1
ATOM 855 N N . THR A 1 107 ? 20.380 -5.105 -1.541 1.00 75.75 107 THR A N 1
ATOM 856 C CA . THR A 1 107 ? 20.876 -4.089 -2.473 1.00 75.75 107 THR A CA 1
ATOM 857 C C . THR A 1 107 ? 21.856 -4.751 -3.429 1.00 75.75 107 THR A C 1
ATOM 859 O O . THR A 1 107 ? 22.870 -5.294 -2.996 1.00 75.75 107 THR A O 1
ATOM 862 N N . VAL A 1 108 ? 21.562 -4.730 -4.727 1.00 69.94 108 VAL A N 1
ATOM 863 C CA . VAL A 1 108 ? 22.402 -5.327 -5.774 1.00 69.94 108 VAL A CA 1
ATOM 864 C C . VAL A 1 108 ? 22.784 -4.217 -6.746 1.00 69.94 108 VAL A C 1
ATOM 866 O O . VAL A 1 108 ? 21.914 -3.560 -7.307 1.00 69.94 108 VAL A O 1
ATOM 869 N N . PHE A 1 109 ? 24.086 -3.960 -6.906 1.00 72.69 109 PHE A N 1
ATOM 870 C CA . PHE A 1 109 ? 24.610 -2.846 -7.718 1.00 72.69 109 PHE A CA 1
ATOM 871 C C . PHE A 1 109 ? 23.993 -1.473 -7.376 1.00 72.69 109 PHE A C 1
ATOM 873 O O . PHE A 1 109 ? 23.744 -0.655 -8.255 1.00 72.69 109 PHE A O 1
ATOM 880 N N . GLY A 1 110 ? 23.721 -1.224 -6.090 1.00 69.69 110 GLY A N 1
ATOM 881 C CA . GLY A 1 110 ? 23.110 0.026 -5.619 1.00 69.69 110 GLY A CA 1
ATOM 882 C C . GLY A 1 110 ? 21.593 0.123 -5.828 1.00 69.69 110 GLY A C 1
ATOM 883 O O . GLY A 1 110 ? 20.994 1.101 -5.392 1.00 69.69 110 GLY A O 1
ATOM 884 N N . LEU A 1 111 ? 20.959 -0.885 -6.436 1.00 63.59 111 LEU A N 1
ATOM 885 C CA . LEU A 1 111 ? 19.510 -0.950 -6.609 1.00 63.59 111 LEU A CA 1
ATOM 886 C C . LEU A 1 111 ? 18.882 -1.843 -5.527 1.00 63.59 111 LEU A C 1
ATOM 888 O O . LEU A 1 111 ? 19.374 -2.953 -5.302 1.00 63.59 111 LEU A O 1
ATOM 892 N N . PRO A 1 112 ? 17.805 -1.401 -4.854 1.00 68.12 112 PRO A N 1
ATOM 893 C CA . PRO A 1 112 ? 17.049 -2.267 -3.959 1.00 68.12 112 PRO A CA 1
ATOM 894 C C . PRO A 1 112 ? 16.308 -3.331 -4.787 1.00 68.12 112 PRO A C 1
ATOM 896 O O . PRO A 1 112 ? 15.459 -3.003 -5.613 1.00 68.12 112 PRO A O 1
ATOM 899 N N . ILE A 1 113 ? 16.641 -4.604 -4.572 1.00 70.44 113 ILE A N 1
ATOM 900 C CA . ILE A 1 113 ? 16.015 -5.777 -5.194 1.00 70.44 113 ILE A CA 1
ATOM 901 C C . ILE A 1 113 ? 15.499 -6.700 -4.088 1.00 70.44 113 ILE A C 1
ATOM 903 O O . ILE A 1 113 ? 16.187 -6.958 -3.101 1.00 70.44 113 ILE A O 1
ATOM 907 N N . GLY A 1 114 ? 14.305 -7.253 -4.265 1.00 74.12 114 GLY A N 1
ATOM 908 C CA . GLY A 1 114 ? 13.715 -8.185 -3.314 1.00 74.12 114 GLY A CA 1
ATOM 909 C C . GLY A 1 114 ? 12.866 -7.488 -2.258 1.00 74.12 114 GLY A C 1
ATOM 910 O O . GLY A 1 114 ? 12.942 -6.276 -2.039 1.00 74.12 114 GLY A O 1
ATOM 911 N N . GLY A 1 115 ? 12.033 -8.265 -1.572 1.00 81.56 115 GLY A N 1
ATOM 912 C CA . GLY A 1 115 ? 11.141 -7.750 -0.538 1.00 81.56 115 GLY A CA 1
ATOM 913 C C . GLY A 1 115 ? 9.985 -6.930 -1.095 1.00 81.56 115 GLY A C 1
ATOM 914 O O . GLY A 1 115 ? 9.448 -6.080 -0.389 1.00 81.56 115 GLY A O 1
ATOM 915 N N . LYS A 1 116 ? 9.582 -7.173 -2.347 1.00 83.38 116 LYS A N 1
ATOM 916 C CA . LYS A 1 116 ? 8.475 -6.459 -2.987 1.00 83.38 116 LYS A CA 1
ATOM 917 C C . LYS A 1 116 ? 7.197 -6.455 -2.143 1.00 83.38 116 LYS A C 1
ATOM 919 O O . LYS A 1 116 ? 6.571 -5.411 -1.993 1.00 83.38 116 LYS A O 1
ATOM 924 N N . ALA A 1 117 ? 6.848 -7.595 -1.545 1.00 83.19 117 ALA A N 1
ATOM 925 C CA . ALA A 1 117 ? 5.705 -7.697 -0.638 1.00 83.19 117 ALA A CA 1
ATOM 926 C C . ALA A 1 117 ? 5.846 -6.767 0.581 1.00 83.19 117 ALA A C 1
ATOM 928 O O . ALA A 1 117 ? 4.894 -6.068 0.916 1.00 83.19 117 ALA A O 1
ATOM 929 N N . ASN A 1 118 ? 7.043 -6.693 1.174 1.00 83.50 118 ASN A N 1
ATOM 930 C CA . ASN A 1 118 ? 7.324 -5.826 2.321 1.00 83.50 118 ASN A CA 1
ATOM 931 C C . ASN A 1 118 ? 7.211 -4.343 1.941 1.00 83.50 118 ASN A C 1
ATOM 933 O O . ASN A 1 118 ? 6.568 -3.572 2.647 1.00 83.50 118 ASN A O 1
ATOM 937 N N . ARG A 1 119 ? 7.747 -3.948 0.779 1.00 83.44 119 ARG A N 1
ATOM 938 C CA . ARG A 1 119 ? 7.634 -2.564 0.288 1.00 83.44 119 ARG A CA 1
ATOM 939 C C . ARG A 1 119 ? 6.181 -2.169 0.025 1.00 83.44 119 ARG A C 1
ATOM 941 O O . ARG A 1 119 ? 5.773 -1.065 0.374 1.00 83.44 119 ARG A O 1
ATOM 948 N N . ILE A 1 120 ? 5.384 -3.077 -0.546 1.00 85.38 120 ILE A N 1
ATOM 949 C CA . ILE A 1 120 ? 3.944 -2.857 -0.749 1.00 85.38 120 ILE A CA 1
ATOM 950 C C . ILE A 1 120 ? 3.223 -2.741 0.598 1.00 85.38 120 ILE A C 1
ATOM 952 O O . ILE A 1 120 ? 2.372 -1.867 0.741 1.00 85.38 120 ILE A O 1
ATOM 956 N N . SER A 1 121 ? 3.558 -3.570 1.594 1.00 84.75 121 SER A N 1
ATOM 957 C CA . SER A 1 121 ? 2.949 -3.459 2.924 1.00 84.75 121 SER A CA 1
ATOM 958 C C . SER A 1 121 ? 3.329 -2.161 3.640 1.00 84.75 121 SER A C 1
ATOM 960 O O . SER A 1 121 ? 2.454 -1.513 4.204 1.00 84.75 121 SER A O 1
ATOM 962 N N . GLU A 1 122 ? 4.589 -1.730 3.561 1.00 84.44 122 GLU A N 1
ATOM 963 C CA . GLU A 1 122 ? 5.055 -0.466 4.147 1.00 84.44 122 GLU A CA 1
ATOM 964 C C . GLU A 1 122 ? 4.380 0.744 3.487 1.00 84.44 122 GLU A C 1
ATOM 966 O O . GLU A 1 122 ? 3.974 1.691 4.159 1.00 84.44 122 GLU A O 1
ATOM 971 N N . GLU A 1 123 ? 4.223 0.721 2.162 1.00 81.25 123 GLU A N 1
ATOM 972 C CA . GLU A 1 123 ? 3.470 1.738 1.423 1.00 81.25 123 GLU A CA 1
ATOM 973 C C . GLU A 1 123 ? 1.985 1.735 1.821 1.00 81.25 123 GLU A C 1
ATOM 975 O O . GLU A 1 123 ? 1.406 2.789 2.080 1.00 81.25 123 GLU A O 1
ATOM 980 N N . ALA A 1 124 ? 1.365 0.558 1.943 1.00 84.62 124 ALA A N 1
ATOM 981 C CA . ALA A 1 124 ? -0.028 0.426 2.364 1.00 84.62 124 ALA A CA 1
ATOM 982 C C . ALA A 1 124 ? -0.259 0.935 3.796 1.00 84.62 12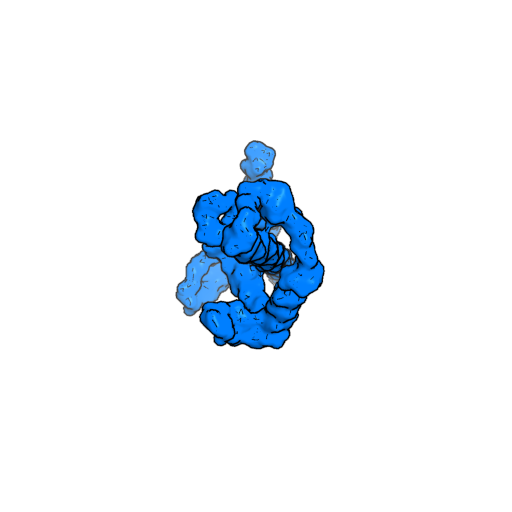4 ALA A C 1
ATOM 984 O O . ALA A 1 124 ? -1.312 1.511 4.084 1.00 84.62 124 ALA A O 1
ATOM 985 N N . GLU A 1 125 ? 0.709 0.757 4.697 1.00 83.06 125 GLU A N 1
ATOM 986 C CA . GLU A 1 125 ? 0.661 1.323 6.045 1.00 83.06 125 GLU A CA 1
ATOM 987 C C . GLU A 1 125 ? 0.798 2.843 6.037 1.00 83.06 125 GLU A C 1
ATOM 989 O O . GLU A 1 125 ? 0.014 3.513 6.713 1.00 83.06 125 GLU A O 1
ATOM 994 N N . ARG A 1 126 ? 1.722 3.393 5.240 1.00 78.94 126 ARG A N 1
ATOM 995 C CA . ARG A 1 126 ? 1.879 4.845 5.058 1.00 78.94 126 ARG A CA 1
ATOM 996 C C . ARG A 1 126 ? 0.605 5.492 4.508 1.00 78.94 126 ARG A C 1
ATOM 998 O O . ARG A 1 126 ? 0.130 6.488 5.056 1.00 78.94 126 ARG A O 1
ATOM 1005 N N . ILE A 1 127 ? -0.020 4.867 3.507 1.00 78.38 127 ILE A N 1
ATOM 1006 C CA . ILE A 1 127 ? -1.324 5.283 2.968 1.00 78.38 127 ILE A CA 1
ATOM 1007 C C . ILE A 1 127 ? -2.396 5.232 4.065 1.00 78.38 127 ILE A C 1
ATOM 1009 O O . ILE A 1 127 ? -3.115 6.203 4.273 1.00 78.38 127 ILE A O 1
ATOM 1013 N N . ARG A 1 128 ? -2.484 4.134 4.828 1.00 78.88 128 ARG A N 1
ATOM 1014 C CA . ARG A 1 128 ? -3.486 3.989 5.899 1.00 78.88 128 ARG A CA 1
ATOM 1015 C C . ARG A 1 128 ? -3.303 5.004 7.030 1.00 78.88 128 ARG A C 1
ATOM 1017 O O . ARG A 1 128 ? -4.283 5.424 7.639 1.00 78.88 128 ARG A O 1
ATOM 1024 N N . GLN A 1 129 ? -2.066 5.371 7.348 1.00 74.25 129 GLN A N 1
ATOM 1025 C CA . GLN A 1 129 ? -1.760 6.384 8.361 1.00 74.25 129 GLN A CA 1
ATOM 1026 C C . GLN A 1 129 ? -2.028 7.811 7.863 1.00 74.25 129 GLN A C 1
ATOM 1028 O O . GLN A 1 129 ? -2.069 8.733 8.676 1.00 74.25 129 GLN A O 1
ATOM 1033 N N . GLY A 1 130 ? -2.237 7.993 6.556 1.00 69.12 130 GLY A N 1
ATOM 1034 C CA . GLY A 1 130 ? -2.399 9.308 5.950 1.00 69.12 130 GLY A CA 1
ATOM 1035 C C . GLY A 1 130 ? -1.101 10.113 5.964 1.00 69.12 130 GLY A C 1
ATOM 1036 O O . GLY A 1 130 ? -1.154 11.331 6.040 1.00 69.12 130 GLY A O 1
ATOM 1037 N N . SER A 1 131 ? 0.067 9.460 5.947 1.00 68.31 131 SER A N 1
ATOM 1038 C CA . SER A 1 131 ? 1.346 10.159 5.756 1.00 68.31 131 SER A CA 1
ATOM 1039 C C . SER A 1 131 ? 1.636 10.437 4.279 1.00 68.31 131 SER A C 1
ATOM 1041 O O . SER A 1 131 ? 2.433 11.317 3.966 1.00 68.31 131 SER A O 1
ATOM 1043 N N . VAL A 1 132 ? 0.967 9.721 3.366 1.00 65.06 132 VAL A N 1
ATOM 1044 C CA . VAL A 1 132 ? 1.099 9.886 1.914 1.00 65.06 132 VAL A CA 1
ATOM 1045 C C . VAL A 1 132 ? -0.285 10.072 1.289 1.00 65.06 132 VAL A C 1
ATOM 1047 O O . VAL A 1 132 ? -1.082 9.136 1.248 1.00 65.06 132 VAL A O 1
ATOM 1050 N N . HIS A 1 133 ? -0.552 11.273 0.768 1.00 60.91 133 HIS A N 1
ATOM 1051 C CA . HIS A 1 133 ? -1.831 11.637 0.135 1.00 60.91 133 HIS A CA 1
ATOM 1052 C C . HIS A 1 133 ? -1.782 11.675 -1.403 1.00 60.91 133 HIS A C 1
ATOM 1054 O O . HIS A 1 133 ? -2.809 11.562 -2.068 1.00 60.91 133 HIS A O 1
ATOM 1060 N N . HIS A 1 134 ? -0.587 11.753 -1.987 1.00 62.34 134 HIS A N 1
ATOM 1061 C CA . HIS A 1 134 ? -0.384 11.808 -3.438 1.00 62.34 134 HIS A CA 1
ATOM 1062 C C . HIS A 1 134 ? -0.102 10.421 -4.020 1.00 62.34 134 HIS A C 1
ATOM 1064 O O . HIS A 1 134 ? 0.477 9.584 -3.328 1.00 62.34 134 HIS A O 1
ATOM 1070 N N . TRP A 1 135 ? -0.445 10.187 -5.299 1.00 57.44 135 TRP A N 1
ATOM 1071 C CA . TRP A 1 135 ? -0.106 8.950 -6.035 1.00 57.44 135 TRP A CA 1
ATOM 1072 C C . TRP A 1 135 ? 1.396 8.628 -5.977 1.00 57.44 135 TRP A C 1
ATOM 1074 O O . TRP A 1 135 ? 1.775 7.460 -5.953 1.00 57.44 135 TRP A O 1
ATOM 1084 N N . PHE A 1 136 ? 2.227 9.667 -5.915 1.00 63.47 136 PHE A N 1
ATOM 1085 C CA . PHE A 1 136 ? 3.675 9.618 -5.750 1.00 63.47 136 PHE A CA 1
ATOM 1086 C C . PHE A 1 136 ? 4.092 10.805 -4.874 1.00 63.47 136 PHE A C 1
ATOM 1088 O O . PHE A 1 136 ? 3.411 11.822 -4.900 1.00 63.47 136 PHE A O 1
ATOM 1095 N N . GLU A 1 137 ? 5.209 10.728 -4.145 1.00 59.09 137 GLU A N 1
ATOM 1096 C CA . GLU A 1 137 ? 5.709 11.770 -3.214 1.00 59.09 137 GLU A CA 1
ATOM 1097 C C . GLU A 1 137 ? 6.157 13.093 -3.895 1.00 59.09 137 GLU A C 1
ATOM 1099 O O . GLU A 1 137 ? 7.081 13.774 -3.451 1.00 59.09 137 GLU A O 1
ATOM 1104 N N . LYS A 1 138 ? 5.554 13.465 -5.025 1.00 62.59 138 LYS A N 1
ATOM 1105 C CA . LYS A 1 138 ? 5.858 14.672 -5.786 1.00 62.59 138 LYS A CA 1
ATOM 1106 C C . LYS A 1 138 ? 4.659 15.611 -5.772 1.00 62.59 138 LYS A C 1
ATOM 1108 O O . LYS A 1 138 ? 3.598 15.266 -6.275 1.00 62.59 138 LYS A O 1
ATOM 1113 N N . SER A 1 139 ? 4.887 16.827 -5.285 1.00 62.34 139 SER A N 1
ATOM 1114 C CA . SER A 1 139 ? 3.887 17.896 -5.156 1.00 62.34 139 SER A CA 1
ATOM 1115 C C . SER A 1 139 ? 3.253 18.361 -6.473 1.00 62.34 139 SER A C 1
ATOM 1117 O O . SER A 1 139 ? 2.224 19.020 -6.449 1.00 62.34 139 SER A O 1
ATOM 1119 N N . TRP A 1 140 ? 3.861 18.051 -7.621 1.00 63.19 140 TRP A N 1
ATOM 1120 C CA . TRP A 1 140 ? 3.355 18.419 -8.949 1.00 63.19 140 TRP A CA 1
ATOM 1121 C C . TRP A 1 140 ? 2.479 17.337 -9.594 1.00 63.19 140 TRP A C 1
ATOM 1123 O O . TRP A 1 140 ? 1.927 17.563 -10.670 1.00 63.19 140 TRP A O 1
ATOM 1133 N N . LEU A 1 141 ? 2.377 16.155 -8.978 1.00 61.06 141 LEU A N 1
ATOM 1134 C CA . LEU A 1 141 ? 1.493 15.091 -9.443 1.00 61.06 141 LEU A CA 1
ATOM 1135 C C . LEU A 1 141 ? 0.130 15.227 -8.756 1.00 61.06 141 LEU A C 1
ATOM 1137 O O . LEU A 1 141 ? 0.089 15.588 -7.577 1.00 61.06 141 LEU A O 1
ATOM 1141 N N . PRO A 1 142 ? -0.977 14.951 -9.474 1.00 56.25 142 PRO A N 1
ATOM 1142 C CA . PRO A 1 142 ? -2.317 15.168 -8.950 1.00 56.25 142 PRO A CA 1
ATOM 1143 C C . PRO A 1 142 ? -2.512 14.434 -7.622 1.00 56.25 142 PRO A C 1
ATOM 1145 O O . PRO A 1 142 ? -2.151 13.256 -7.477 1.00 56.25 142 PRO A O 1
ATOM 1148 N N . GLU A 1 143 ? -3.076 15.156 -6.653 1.00 54.59 143 GLU A N 1
ATOM 1149 C CA . GLU A 1 143 ? -3.608 14.568 -5.431 1.00 54.59 143 GLU A CA 1
ATOM 1150 C C . GLU A 1 143 ? -4.630 13.502 -5.812 1.00 54.59 143 GLU A C 1
ATOM 1152 O O . GLU A 1 143 ? -5.393 13.630 -6.773 1.00 54.59 143 GLU A O 1
ATOM 1157 N N . VAL A 1 144 ? -4.594 12.378 -5.105 1.00 55.44 144 VAL A N 1
ATOM 1158 C CA . VAL A 1 144 ? -5.607 11.344 -5.283 1.00 55.44 144 VAL A CA 1
ATOM 1159 C C . VAL A 1 144 ? -6.830 11.829 -4.502 1.00 55.44 144 VAL A C 1
ATOM 1161 O O . VAL A 1 144 ? -7.065 11.396 -3.370 1.00 55.44 144 VAL A O 1
ATOM 1164 N N . ASP A 1 145 ? -7.558 12.782 -5.077 1.00 49.66 145 ASP A N 1
ATOM 1165 C CA . ASP A 1 145 ? -8.554 13.553 -4.332 1.00 49.66 145 ASP A CA 1
ATOM 1166 C C . ASP A 1 145 ? -9.723 12.698 -3.823 1.00 49.66 145 ASP A C 1
ATOM 1168 O O . ASP A 1 145 ? -10.245 12.966 -2.751 1.00 49.66 145 ASP A O 1
ATOM 1172 N N . ASP A 1 146 ? -10.086 11.586 -4.471 1.00 51.75 146 ASP A N 1
ATOM 1173 C CA . ASP A 1 146 ? -11.327 10.894 -4.084 1.00 51.75 146 ASP A CA 1
ATOM 1174 C C . ASP A 1 146 ? -11.154 9.562 -3.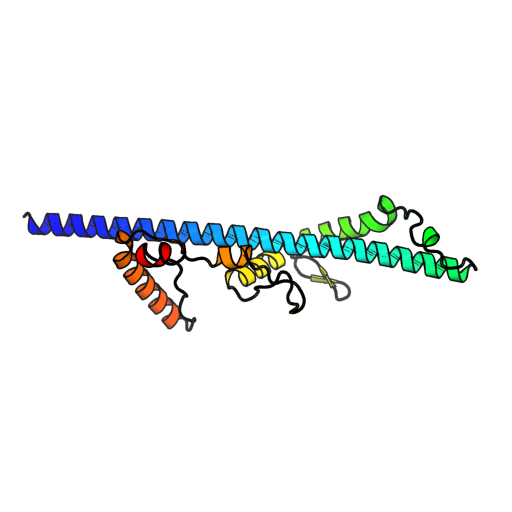339 1.00 51.75 146 ASP A C 1
ATOM 1176 O O . ASP A 1 146 ? -11.907 9.274 -2.403 1.00 51.75 146 ASP A O 1
ATOM 1180 N N . SER A 1 147 ? -10.169 8.728 -3.687 1.00 51.28 147 SER A N 1
ATOM 1181 C CA . SER A 1 147 ? -10.096 7.354 -3.154 1.00 51.28 147 SER A CA 1
ATOM 1182 C C . SER A 1 147 ? -9.274 7.218 -1.867 1.00 51.28 147 SER A C 1
ATOM 1184 O O . SER A 1 147 ? -9.673 6.475 -0.970 1.00 51.28 147 SER A O 1
ATOM 1186 N N . THR A 1 148 ? -8.182 7.966 -1.703 1.00 55.12 148 THR A N 1
ATOM 1187 C CA . THR A 1 148 ? -7.422 8.023 -0.435 1.00 55.12 148 THR A CA 1
ATOM 1188 C C . THR A 1 148 ? -8.170 8.802 0.636 1.00 55.12 148 THR A C 1
ATOM 1190 O O . THR A 1 148 ? -8.153 8.396 1.797 1.00 55.12 148 THR A O 1
ATOM 1193 N N . LEU A 1 149 ? -8.906 9.858 0.262 1.00 58.22 149 LEU A N 1
ATOM 1194 C CA . LEU A 1 149 ? -9.833 10.513 1.187 1.00 58.22 149 LEU A CA 1
ATOM 1195 C C . LEU A 1 149 ? -10.930 9.541 1.642 1.00 58.22 149 LEU A C 1
ATOM 1197 O O . LEU A 1 149 ? -11.257 9.528 2.827 1.00 58.22 149 LEU A O 1
ATOM 1201 N N . ALA A 1 150 ? -11.453 8.682 0.755 1.00 61.97 150 ALA A N 1
ATOM 1202 C CA . ALA A 1 150 ? -12.464 7.680 1.108 1.00 61.97 150 ALA A CA 1
ATOM 1203 C C . ALA A 1 150 ? -11.985 6.647 2.145 1.00 61.97 150 ALA A C 1
ATOM 1205 O O . ALA A 1 150 ? -12.778 6.261 3.005 1.00 61.97 150 ALA A O 1
ATOM 1206 N N . ILE A 1 151 ? -10.705 6.247 2.129 1.00 66.62 151 ILE A N 1
ATOM 1207 C CA . ILE A 1 151 ? -10.121 5.355 3.154 1.00 66.62 151 ILE A CA 1
ATOM 1208 C C . ILE A 1 151 ? -10.212 5.997 4.542 1.00 66.62 151 ILE A C 1
ATOM 1210 O O . ILE A 1 151 ? -10.522 5.332 5.527 1.00 66.62 151 ILE A O 1
ATOM 1214 N N . HIS A 1 152 ? -9.994 7.308 4.627 1.00 66.88 152 HIS A N 1
ATOM 1215 C CA . HIS A 1 152 ? -10.071 8.040 5.887 1.00 66.88 152 HIS A CA 1
ATOM 1216 C C . HIS A 1 152 ? -11.483 8.528 6.223 1.00 66.88 152 HIS A C 1
ATOM 1218 O O . HIS A 1 152 ? -11.675 9.105 7.297 1.00 66.88 152 HIS A O 1
ATOM 1224 N N . ARG A 1 153 ? -12.488 8.296 5.360 1.00 72.38 153 ARG A N 1
ATOM 1225 C CA . ARG A 1 153 ? -13.851 8.752 5.641 1.00 72.38 153 ARG A CA 1
ATOM 1226 C C . ARG A 1 153 ? -14.396 8.037 6.886 1.00 72.38 153 ARG A C 1
ATOM 1228 O O . ARG A 1 153 ? -14.383 6.799 6.971 1.00 72.38 153 ARG A O 1
ATOM 1235 N N . PRO A 1 154 ? -14.862 8.794 7.887 1.00 74.94 154 PRO A N 1
ATOM 1236 C CA . PRO A 1 154 ? -15.533 8.226 9.043 1.00 74.94 154 PRO A CA 1
ATOM 1237 C C . PRO A 1 154 ? -16.818 7.506 8.625 1.00 74.94 154 PRO A C 1
ATOM 1239 O O . PRO A 1 154 ? -17.445 7.864 7.631 1.00 74.94 154 PRO A O 1
ATOM 1242 N N . ILE A 1 155 ? -17.176 6.449 9.354 1.00 82.50 155 ILE A N 1
ATOM 1243 C CA . ILE A 1 155 ? -18.420 5.705 9.110 1.00 82.50 155 ILE A CA 1
ATOM 1244 C C . ILE A 1 155 ? -19.563 6.401 9.848 1.00 82.50 155 ILE A C 1
ATOM 1246 O O . ILE A 1 155 ? -19.372 6.855 10.973 1.00 82.50 155 ILE A O 1
ATOM 1250 N N . CYS A 1 156 ? -20.743 6.462 9.237 1.00 81.25 156 CYS A N 1
ATOM 1251 C CA . CYS A 1 156 ? -21.951 6.906 9.924 1.00 81.25 156 CYS A CA 1
ATOM 1252 C C . CYS A 1 156 ? -22.465 5.775 10.825 1.00 81.25 156 CYS A C 1
ATOM 1254 O O . CYS A 1 156 ? -22.777 4.687 10.338 1.00 81.25 156 CYS A O 1
ATOM 1256 N N . LEU A 1 157 ? -22.507 6.016 12.132 1.00 83.12 157 LEU A N 1
ATOM 1257 C CA . LEU A 1 157 ? -23.061 5.101 13.124 1.00 83.12 157 LEU A CA 1
ATOM 1258 C C . LEU A 1 157 ? -24.449 5.579 13.577 1.00 83.12 157 LEU A C 1
ATOM 1260 O O . LEU A 1 157 ? -24.669 6.787 13.691 1.00 83.12 157 LEU A O 1
ATOM 1264 N N . PRO A 1 158 ? -25.367 4.652 13.905 1.00 83.81 158 PRO A N 1
ATOM 1265 C CA . PRO A 1 158 ? -26.627 5.000 14.553 1.00 83.81 158 PRO A CA 1
ATOM 1266 C C . PRO A 1 158 ? -26.397 5.676 15.918 1.00 83.81 158 PRO A C 1
ATOM 1268 O O . PRO A 1 158 ? -25.464 5.285 16.632 1.00 83.81 158 PRO A O 1
ATOM 1271 N N . PRO A 1 159 ? -27.273 6.604 16.348 1.00 82.62 159 PRO A N 1
ATOM 1272 C CA . PRO A 1 159 ? -27.140 7.329 17.620 1.00 82.62 159 PRO A CA 1
ATOM 1273 C C . PRO A 1 159 ? -27.126 6.399 18.843 1.00 82.62 159 PRO A C 1
ATOM 1275 O O . PRO A 1 159 ? -26.506 6.692 19.861 1.00 82.62 159 PRO A O 1
ATOM 1278 N N . THR A 1 160 ? -27.707 5.201 18.732 1.00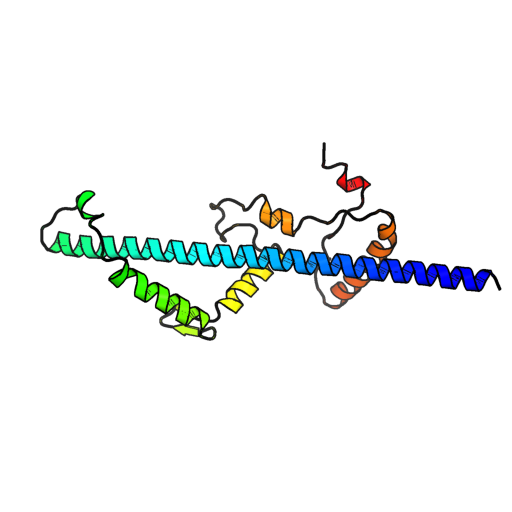 83.81 160 THR A N 1
ATOM 1279 C CA . THR A 1 160 ? -27.673 4.180 19.793 1.00 83.81 160 THR A CA 1
ATOM 1280 C C . THR A 1 160 ? -26.258 3.730 20.175 1.00 83.81 160 THR A C 1
ATOM 1282 O O . THR A 1 160 ? -26.068 3.158 21.248 1.00 83.81 160 THR A O 1
ATOM 1285 N N . PHE A 1 161 ? -25.265 3.948 19.307 1.00 85.00 161 PHE A N 1
ATOM 1286 C CA . PHE A 1 161 ? -23.868 3.589 19.555 1.00 85.00 161 PHE A CA 1
ATOM 1287 C C . PHE A 1 161 ? -23.038 4.714 20.180 1.00 85.00 161 PHE A C 1
ATOM 1289 O O . PHE A 1 161 ? -21.894 4.461 20.547 1.00 85.00 161 PHE A O 1
ATOM 1296 N N . GLU A 1 162 ? -23.576 5.922 20.346 1.00 85.19 162 GLU A N 1
ATOM 1297 C CA . GLU A 1 162 ? -22.810 7.092 20.792 1.00 85.19 162 GLU A CA 1
ATOM 1298 C C . GLU A 1 162 ? -22.160 6.886 22.165 1.00 85.19 162 GLU A C 1
ATOM 1300 O O . GLU A 1 162 ? -20.946 7.039 22.326 1.00 85.19 162 GLU A O 1
ATOM 1305 N N . ALA A 1 163 ? -22.939 6.410 23.140 1.00 84.00 163 ALA A N 1
ATOM 1306 C CA . ALA A 1 163 ? -22.431 6.116 24.477 1.00 84.00 163 ALA A CA 1
ATOM 1307 C C . ALA A 1 163 ? -21.382 4.987 24.475 1.00 84.00 163 ALA A C 1
ATOM 1309 O O . ALA A 1 163 ? -20.430 5.024 25.255 1.00 84.00 163 ALA A O 1
ATOM 1310 N N . ALA A 1 164 ? -21.537 3.981 23.608 1.00 83.75 164 ALA A N 1
ATOM 1311 C CA . ALA A 1 164 ? -20.562 2.898 23.460 1.00 83.75 164 ALA A CA 1
ATOM 1312 C C . ALA A 1 164 ? -19.263 3.394 22.811 1.00 83.75 164 ALA A C 1
ATOM 1314 O O . ALA A 1 164 ? -18.169 3.072 23.274 1.00 83.75 164 ALA A O 1
ATOM 1315 N N . TYR A 1 165 ? -19.377 4.246 21.795 1.00 87.06 165 TYR A N 1
ATOM 1316 C CA . TYR A 1 165 ? -18.254 4.860 21.101 1.00 87.06 165 TYR A CA 1
ATOM 1317 C C . TYR A 1 165 ? -17.438 5.778 22.010 1.00 87.06 165 TYR A C 1
ATOM 1319 O O . TYR A 1 165 ? -16.213 5.682 22.022 1.00 87.06 165 TYR A O 1
ATOM 1327 N N . ALA A 1 166 ? -18.089 6.612 22.827 1.00 86.50 166 ALA A N 1
ATOM 1328 C CA . ALA A 1 166 ? -17.403 7.472 23.789 1.00 86.50 166 ALA A CA 1
ATOM 1329 C C . ALA A 1 166 ? -16.589 6.661 24.814 1.00 86.50 166 ALA A C 1
ATOM 1331 O O . ALA A 1 166 ? -15.435 6.991 25.091 1.00 86.50 166 ALA A O 1
ATOM 1332 N N . ARG A 1 167 ? -17.151 5.552 25.326 1.00 86.81 167 ARG A N 1
ATOM 1333 C CA . ARG A 1 167 ? -16.435 4.639 26.236 1.00 86.81 167 ARG A CA 1
ATOM 1334 C C . ARG A 1 167 ? -15.233 3.982 25.563 1.00 86.81 167 ARG A C 1
ATOM 1336 O O . ARG A 1 167 ? -14.172 3.870 26.173 1.00 86.81 167 ARG A O 1
ATOM 1343 N N . GLU A 1 168 ? -15.396 3.530 24.323 1.00 86.94 168 GLU A N 1
ATOM 1344 C CA . GLU A 1 168 ? -14.322 2.900 23.550 1.00 86.94 168 GLU A CA 1
ATOM 1345 C C . GLU A 1 168 ? -13.193 3.892 23.256 1.00 86.94 168 GLU A C 1
ATOM 1347 O O . GLU A 1 168 ? -12.025 3.586 23.495 1.00 86.94 168 GLU A O 1
ATOM 1352 N N . ARG A 1 169 ? -13.540 5.111 22.834 1.00 86.69 169 ARG A N 1
ATOM 1353 C CA . ARG A 1 169 ? -12.605 6.218 22.601 1.00 86.69 169 ARG A CA 1
ATOM 1354 C C . ARG A 1 169 ? -11.796 6.546 23.845 1.00 86.69 169 ARG A C 1
ATOM 1356 O O . ARG A 1 169 ? -10.576 6.551 23.750 1.00 86.69 169 ARG A O 1
ATOM 1363 N N . ALA A 1 170 ? -12.448 6.727 24.995 1.00 87.06 170 ALA A N 1
ATOM 1364 C CA . ALA A 1 170 ? -11.761 7.005 26.255 1.00 87.06 170 ALA A CA 1
ATOM 1365 C C . ALA A 1 170 ? -10.734 5.910 26.594 1.00 87.06 170 ALA A C 1
ATOM 1367 O O . ALA A 1 170 ? -9.557 6.205 26.788 1.00 87.06 170 ALA A O 1
ATOM 1368 N N . ARG A 1 171 ? -11.134 4.629 26.529 1.00 86.81 171 ARG A N 1
ATOM 1369 C CA . ARG A 1 171 ? -10.217 3.492 26.755 1.00 86.81 171 ARG A CA 1
ATOM 1370 C C . ARG A 1 171 ? -9.045 3.470 25.773 1.00 86.81 171 ARG A C 1
ATOM 1372 O O . ARG A 1 171 ? -7.922 3.127 26.138 1.00 86.81 171 ARG A O 1
ATOM 1379 N N . THR A 1 172 ? -9.302 3.801 24.511 1.00 85.62 172 THR A N 1
ATOM 1380 C CA . THR A 1 172 ? -8.275 3.766 23.463 1.00 85.62 172 THR A CA 1
ATOM 1381 C C . THR A 1 172 ? -7.300 4.933 23.599 1.00 85.62 172 THR A C 1
ATOM 1383 O O . THR A 1 172 ? -6.097 4.751 23.410 1.00 85.62 172 THR A O 1
ATOM 1386 N N . GLU A 1 173 ? -7.796 6.121 23.943 1.00 87.50 173 GLU A N 1
ATOM 1387 C CA . GLU A 1 173 ? -6.988 7.316 24.187 1.00 87.50 173 GLU A CA 1
ATOM 1388 C C . GLU A 1 173 ? -6.108 7.140 25.426 1.00 87.50 173 GLU A C 1
ATOM 1390 O O . GLU A 1 173 ? -4.911 7.406 25.344 1.00 87.50 173 GLU A O 1
ATOM 1395 N N . GLU A 1 174 ? -6.639 6.580 26.517 1.00 88.62 174 GLU A N 1
ATOM 1396 C CA . GLU A 1 174 ? -5.858 6.210 27.706 1.00 88.62 174 GLU A CA 1
ATOM 1397 C C . GLU A 1 174 ? -4.722 5.235 27.355 1.00 88.62 174 GLU A C 1
ATOM 1399 O O . GLU A 1 174 ? -3.561 5.455 27.708 1.00 88.62 174 GLU A O 1
ATOM 1404 N N . ALA A 1 175 ? -5.026 4.184 26.585 1.00 87.62 175 ALA A N 1
ATOM 1405 C CA . ALA A 1 175 ? -4.029 3.205 26.155 1.00 87.62 175 ALA A CA 1
ATOM 1406 C C . ALA A 1 175 ? -2.957 3.800 25.220 1.00 87.62 175 ALA A C 1
ATOM 1408 O O . ALA A 1 175 ? -1.808 3.350 25.237 1.00 87.62 175 ALA A O 1
ATOM 1409 N N . ARG A 1 176 ? -3.306 4.793 24.390 1.00 85.88 176 ARG A N 1
ATOM 1410 C CA . ARG A 1 176 ? -2.350 5.505 23.523 1.00 85.88 176 ARG A CA 1
ATOM 1411 C C . ARG A 1 176 ? -1.497 6.495 24.297 1.00 85.88 176 ARG A C 1
ATOM 1413 O O . ARG A 1 176 ? -0.286 6.514 24.083 1.00 85.88 176 ARG A O 1
ATOM 1420 N N . ALA A 1 177 ? -2.099 7.241 25.219 1.00 88.00 177 ALA A N 1
ATOM 1421 C CA . ALA A 1 177 ? -1.394 8.156 26.107 1.00 88.00 177 ALA A CA 1
ATOM 1422 C C . ALA A 1 177 ? -0.338 7.407 26.933 1.00 88.00 177 ALA A C 1
ATOM 1424 O O . ALA A 1 177 ? 0.813 7.832 26.984 1.00 88.00 177 ALA A O 1
ATOM 1425 N N . ALA A 1 178 ? -0.680 6.224 27.458 1.00 90.56 178 ALA A N 1
ATOM 1426 C CA . ALA A 1 178 ? 0.259 5.354 28.170 1.00 90.56 178 ALA A CA 1
ATOM 1427 C C . ALA A 1 178 ? 1.458 4.891 27.315 1.00 90.56 178 ALA A C 1
ATOM 1429 O O . ALA A 1 178 ? 2.496 4.517 27.855 1.00 90.56 178 ALA A O 1
ATOM 1430 N N . ARG A 1 179 ? 1.331 4.908 25.982 1.00 90.44 179 ARG A N 1
ATOM 1431 C CA . ARG A 1 179 ? 2.383 4.524 25.024 1.00 90.44 179 ARG A CA 1
ATOM 1432 C C . ARG A 1 179 ? 3.078 5.725 24.372 1.00 90.44 179 ARG A C 1
ATOM 1434 O O . ARG A 1 179 ? 3.894 5.520 23.479 1.00 90.44 179 ARG A O 1
ATOM 1441 N N . GLY A 1 180 ? 2.741 6.956 24.765 1.00 87.00 180 GLY A N 1
ATOM 1442 C CA . GLY A 1 180 ? 3.270 8.178 24.146 1.00 87.00 180 GLY A CA 1
ATOM 1443 C C . GLY A 1 180 ? 2.840 8.377 22.687 1.00 87.00 180 GLY A C 1
ATOM 1444 O O . GLY A 1 180 ? 3.524 9.064 21.933 1.00 87.00 180 GLY A O 1
ATOM 1445 N N . LEU A 1 181 ? 1.735 7.754 22.263 1.00 82.06 181 LEU A N 1
ATOM 1446 C CA . LEU A 1 181 ? 1.212 7.862 20.900 1.00 82.06 181 LEU A CA 1
ATOM 1447 C C . LEU A 1 181 ? 0.221 9.035 20.784 1.00 82.06 181 LEU A C 1
ATOM 1449 O O . LEU A 1 181 ? -0.498 9.320 21.745 1.00 82.06 181 LEU A O 1
ATOM 1453 N N . PRO A 1 182 ? 0.124 9.693 19.613 1.00 80.81 182 PRO A N 1
ATOM 1454 C CA . PRO A 1 182 ? -0.819 10.787 19.402 1.00 80.81 182 PRO A CA 1
ATOM 1455 C C . PRO A 1 182 ? -2.280 10.324 19.500 1.00 80.81 182 PRO A C 1
ATOM 1457 O O . PRO A 1 182 ? -2.610 9.156 19.246 1.00 80.81 182 PRO A O 1
ATOM 1460 N N . SER A 1 183 ? -3.163 11.271 19.837 1.00 79.31 183 SER A N 1
ATOM 1461 C CA . SER A 1 183 ? -4.606 11.025 19.935 1.00 79.31 183 SER A CA 1
ATOM 1462 C C . SER A 1 183 ? -5.181 10.487 18.619 1.00 79.31 183 SER A C 1
ATOM 1464 O O . SER A 1 183 ? -4.742 10.837 17.520 1.00 79.31 183 SER A O 1
ATOM 1466 N N . GLU A 1 184 ? -6.157 9.586 18.733 1.00 78.19 184 GLU A N 1
ATOM 1467 C CA . GLU A 1 184 ? -6.851 9.024 17.580 1.00 78.19 184 GLU A CA 1
ATOM 1468 C C . GLU A 1 184 ? -7.758 10.075 16.931 1.00 78.19 184 GLU A C 1
ATOM 1470 O O . GLU A 1 184 ? -8.529 10.744 17.616 1.00 78.19 184 GLU A O 1
ATOM 1475 N N . LYS A 1 185 ? -7.724 10.201 15.600 1.00 79.56 185 LYS A N 1
ATOM 1476 C CA . LYS A 1 185 ? -8.747 10.968 14.874 1.00 79.56 185 LYS A CA 1
ATOM 1477 C C . LYS A 1 185 ? -10.098 10.237 14.954 1.00 79.56 185 LYS A C 1
ATOM 1479 O O . LYS A 1 185 ? -10.110 9.004 14.941 1.00 79.56 185 LYS A O 1
ATOM 1484 N N . PRO A 1 186 ? -11.236 10.949 15.014 1.00 78.69 186 PRO A N 1
ATOM 1485 C CA . PRO A 1 186 ? -12.547 10.308 15.049 1.00 78.69 186 PRO A CA 1
ATOM 1486 C C . PRO A 1 186 ? -12.769 9.460 13.788 1.00 78.69 186 PRO A C 1
ATOM 1488 O O . PRO A 1 186 ? -12.614 9.943 12.666 1.00 78.69 186 PRO A O 1
ATOM 1491 N N . TRP A 1 187 ? -13.114 8.183 13.973 1.00 79.88 187 TRP A N 1
ATOM 1492 C CA . TRP A 1 187 ? -13.295 7.222 12.877 1.00 79.88 187 TRP A CA 1
ATOM 1493 C C . TRP A 1 187 ? -14.769 6.980 12.523 1.00 79.88 187 TRP A C 1
ATOM 1495 O O . TRP A 1 187 ? -15.046 6.299 11.528 1.00 79.88 187 TRP A O 1
ATOM 1505 N N . ALA A 1 188 ? -15.697 7.557 13.284 1.00 79.12 188 ALA A N 1
ATOM 1506 C CA . ALA A 1 188 ? -17.129 7.534 13.026 1.00 79.12 188 ALA A CA 1
ATOM 1507 C C . ALA A 1 188 ? -17.792 8.878 13.367 1.00 79.12 188 ALA A C 1
ATOM 1509 O O . ALA A 1 188 ? -17.295 9.617 14.217 1.00 79.12 188 ALA A O 1
ATOM 1510 N N . PHE A 1 189 ? -18.909 9.163 12.699 1.00 81.50 189 PHE A N 1
ATOM 1511 C CA . PHE A 1 189 ? -19.834 10.260 12.999 1.00 81.50 189 PHE A CA 1
ATOM 1512 C C . PHE A 1 189 ? -21.246 9.699 13.210 1.00 81.50 189 PHE A C 1
ATOM 1514 O O . PHE A 1 189 ? -21.528 8.579 12.788 1.00 81.50 189 PHE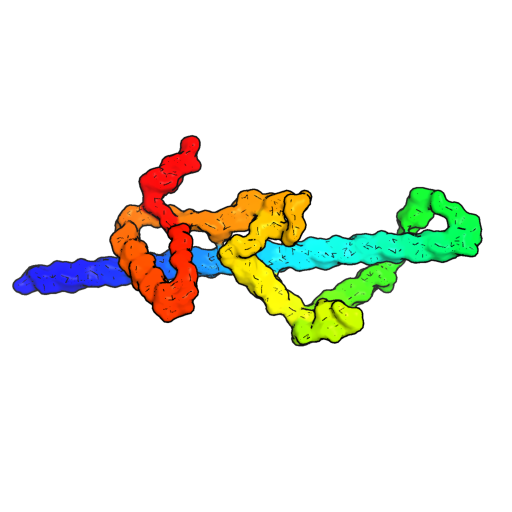 A O 1
ATOM 1521 N N . PHE A 1 190 ? -22.126 10.468 13.851 1.00 79.81 190 PHE A N 1
ATOM 1522 C CA . PHE A 1 190 ? -23.520 10.088 14.109 1.00 79.81 190 PHE A CA 1
ATOM 1523 C C . PHE A 1 190 ? -24.474 10.873 13.201 1.00 79.81 190 PHE A C 1
ATOM 1525 O O . PHE A 1 190 ? -24.084 11.905 12.653 1.00 79.81 190 PHE A O 1
ATOM 1532 N N . GLU A 1 191 ? -25.686 10.348 12.994 1.00 60.88 191 GLU A N 1
ATOM 1533 C CA . GLU A 1 191 ? -26.640 10.747 11.941 1.00 60.88 191 GLU A CA 1
ATOM 1534 C C . GLU A 1 191 ? -26.865 12.264 11.783 1.00 60.88 191 GLU A C 1
ATOM 1536 O O . GLU A 1 191 ? -26.982 12.708 10.646 1.00 60.88 191 GLU A O 1
ATOM 1541 N N . GLU A 1 192 ? -26.794 13.077 12.845 1.00 57.00 192 GLU A N 1
ATOM 1542 C CA . GLU A 1 192 ? -26.916 14.549 12.762 1.00 57.00 192 GLU A CA 1
ATOM 1543 C C . GLU A 1 192 ? -25.771 15.234 11.982 1.00 57.00 192 GLU A C 1
ATOM 1545 O O . GLU A 1 192 ? -25.963 16.288 11.382 1.00 57.00 192 GLU A O 1
ATOM 1550 N N . ALA A 1 193 ? -24.581 14.626 11.924 1.00 52.47 193 ALA A N 1
ATOM 1551 C CA . ALA A 1 193 ? -23.424 15.138 11.180 1.00 52.47 193 ALA A CA 1
ATOM 1552 C C . ALA A 1 193 ? -23.268 14.513 9.780 1.00 52.47 193 ALA A C 1
ATOM 1554 O O . ALA A 1 193 ? -22.504 15.025 8.957 1.00 52.47 193 ALA A O 1
ATOM 1555 N N . CYS A 1 194 ? -23.954 13.396 9.507 1.00 53.50 194 CYS A N 1
ATOM 1556 C CA . CYS A 1 194 ? -23.906 12.723 8.207 1.00 53.50 194 CYS A CA 1
ATOM 1557 C C . CYS A 1 194 ? -24.936 13.282 7.214 1.00 53.50 194 CYS A C 1
ATOM 1559 O O . CYS A 1 194 ? -24.640 13.336 6.023 1.00 53.50 194 CYS A O 1
ATOM 1561 N N . THR A 1 195 ? -26.101 13.738 7.684 1.00 52.34 195 THR A N 1
ATOM 1562 C CA . THR A 1 195 ? -27.120 14.402 6.849 1.00 52.34 195 THR A CA 1
ATOM 1563 C C . THR A 1 195 ? -26.756 15.848 6.505 1.00 52.34 195 THR A C 1
ATOM 1565 O O . THR A 1 195 ? -27.008 16.276 5.386 1.00 52.34 195 THR A O 1
ATOM 1568 N N . ALA A 1 196 ? -26.052 16.567 7.388 1.00 49.09 196 ALA A N 1
ATOM 1569 C CA . ALA A 1 196 ? -25.611 17.953 7.164 1.00 49.09 196 ALA A CA 1
ATOM 1570 C C . ALA A 1 196 ? -24.512 18.133 6.086 1.00 49.09 196 ALA A C 1
ATOM 1572 O O . ALA A 1 196 ? -24.097 19.254 5.815 1.00 49.09 196 ALA A O 1
ATOM 1573 N N . LYS A 1 197 ? -23.999 17.045 5.494 1.00 45.22 197 LYS A N 1
ATOM 1574 C CA . LYS A 1 197 ? -22.997 17.065 4.406 1.00 45.22 197 LYS A CA 1
ATOM 1575 C C . LYS A 1 197 ? -23.559 16.652 3.040 1.00 45.22 197 LYS A C 1
ATOM 1577 O O . LYS A 1 197 ? -22.780 16.435 2.114 1.00 45.22 197 LYS A O 1
ATOM 1582 N N . VAL A 1 198 ? -24.878 16.476 2.937 1.00 42.97 198 VAL A N 1
ATOM 1583 C CA . VAL A 1 198 ? -25.574 16.110 1.689 1.00 42.97 198 VAL A CA 1
ATOM 1584 C C . VAL A 1 198 ? -26.306 17.317 1.068 1.00 42.97 198 VAL A C 1
ATOM 1586 O O . VAL A 1 198 ? -26.917 17.170 0.015 1.00 42.97 198 VAL A O 1
ATOM 1589 N N . GLU A 1 199 ? -26.190 18.510 1.662 1.00 37.38 199 GLU A N 1
ATOM 1590 C CA . GLU A 1 199 ? -26.622 19.790 1.070 1.00 37.38 199 GLU A CA 1
ATOM 1591 C C . GLU A 1 199 ? -25.440 20.603 0.530 1.00 37.38 199 GLU A C 1
ATOM 1593 O O . GLU A 1 199 ? -24.390 20.655 1.217 1.00 37.38 199 GLU A O 1
#

pLDDT: mean 77.01, std 11.02, range [37.38, 90.56]

Organism: Alexandrium catenella (NCBI:txid2925)